Protein AF-A0A2J0LK14-F1 (afdb_monomer)

Radius of gyration: 18.61 Å; Cα contacts (8 Å, |Δi|>4): 423; chains: 1; bounding box: 49×32×55 Å

Mean predicted aligned error: 4.22 Å

Solvent-accessible surface area (backbone atoms only — not comparable to full-atom values): 12218 Å² total; per-residue (Å²): 126,97,82,62,89,60,48,79,21,48,20,68,48,43,36,53,51,48,21,67,75,70,72,43,62,61,91,39,42,47,70,54,59,73,54,40,67,68,68,41,56,66,68,50,67,61,76,74,71,63,100,53,53,29,36,32,33,67,50,68,30,43,81,46,38,22,59,62,40,48,49,52,11,48,53,62,42,55,77,77,44,82,50,42,34,39,40,36,32,51,45,92,38,43,68,59,48,53,49,50,36,51,77,65,70,30,68,92,32,49,46,74,72,34,76,69,59,78,92,51,47,59,75,55,53,37,67,30,67,31,37,50,46,48,28,66,52,41,49,59,59,62,61,58,52,52,37,22,28,41,38,34,27,38,38,31,22,76,26,64,17,38,58,81,77,38,47,66,83,46,33,19,42,61,35,69,63,88,34,29,66,56,47,30,50,54,50,49,53,43,71,72,33,61,69,59,34,51,50,19,7,52,44,20,20,48,52,30,68,77,56,26,24,43,73,52,33,50,49,57,53,49,56,50,54,54,54,63,75,77,106

Nearest PDB structures (foldseek):
  7qsg-assembly2_B  TM=9.303E-01  e=1.775E-17  Mycolicibacterium hassiacum
  3c4q-assembly1_A  TM=9.032E-01  e=3.453E-17  Corynebacterium glutamicum
  5d00-assembly1_A  TM=8.928E-01  e=3.669E-17  Bacillus subtilis subsp. subtilis str. 168
  3c48-assembly1_A  TM=7.539E-01  e=4.964E-17  Corynebacterium glutamicum
  3c48-assembly1_B  TM=7.647E-01  e=9.091E-17  Corynebacterium glutamicum

Secondary structure (DSSP, 8-state):
-TT-S-EEESSHHHHHHHHHHHT--GGGEEE----B-THHHHS----S--SSEEEEEES--SGGGTHHHHHHHHHHHHTTS-EEEEEE---TTHHHHHHHHHHTT-TTTEEEEE---GGGHHHHHTT-SEEEE--S--SS-HHHHHHHHHT--EEE---TTHHHH--BTTTBEE--TT-HHHHHHHHHHHHH-HHHHHHHHHHHHHHHHHH-BHHHHHHHHHHHHHHHH--

Sequence (231 aa):
MRFSKYAIAVSDFSKNNVAHRLGISPDKIKVILNGVGVELLECGYDRRRHTQDTVIYFGRLDDQKGVDTLIEAVALIAKKRPVKTIIVGTGWKERELKSLAGSLGLQDSIDFTGMVSHDKISEYIIKADLCVFPSRSDNCPLTILEAMAIGIPVISTPVGGIPELIRNGYSGVLVKQEDPQKLSEAMIDLLDHAQNRELLSNNAKKYVSDNLTWDKVALKYSEFYESLLRS

Foldseek 3Di:
DVPDQAEEAQFPLRLVVCCVPVVNPSVRYHYFHAFDALVLLVLAQPPPDDPAAEEEEEDEQDPQFQVLLVLLLVLVVVVPGQYAYEYEEYYPCPVVSVVSNVVSVNPVRYHDPYHDDPVCVSVVLSNHQEYETLGNADAHDVRLLSSLQNLHAYEYAPHHRVCVLDDDQQQHHHDHHPCSPRSNVRSVVSVVDVVSRNRNSVRSNVCNVVAHHPVNSVVVVVVVVVVVVVD

Structure (mmCIF, N/CA/C/O backbone):
data_AF-A0A2J0LK14-F1
#
_entry.id   AF-A0A2J0LK14-F1
#
loop_
_atom_site.group_PDB
_atom_site.id
_atom_site.type_symbol
_atom_site.label_atom_id
_atom_site.label_alt_id
_atom_site.label_comp_id
_atom_site.label_asym_id
_atom_site.label_entity_id
_atom_site.label_seq_id
_atom_site.pdbx_PDB_ins_code
_atom_site.Cartn_x
_atom_site.Cartn_y
_atom_site.Cartn_z
_atom_site.occupancy
_atom_site.B_iso_or_equiv
_atom_site.auth_seq_id
_atom_site.auth_comp_id
_atom_site.auth_asym_id
_atom_site.auth_atom_id
_atom_site.pdbx_PDB_model_num
ATOM 1 N N . MET A 1 1 ? 7.983 9.766 -28.047 1.00 51.22 1 MET A N 1
ATOM 2 C CA . MET A 1 1 ? 8.746 8.503 -27.885 1.00 51.22 1 MET A CA 1
ATOM 3 C C . MET A 1 1 ? 9.202 7.867 -29.211 1.00 51.22 1 MET A C 1
ATOM 5 O O . MET A 1 1 ? 9.553 6.699 -29.224 1.00 51.22 1 MET A O 1
ATOM 9 N N . ARG A 1 2 ? 9.297 8.607 -30.330 1.00 50.72 2 ARG A N 1
ATOM 10 C CA . ARG A 1 2 ? 9.746 8.052 -31.628 1.00 50.72 2 ARG A CA 1
ATOM 11 C C . ARG A 1 2 ? 11.280 7.925 -31.771 1.00 50.72 2 ARG A C 1
ATOM 13 O O . ARG A 1 2 ? 11.753 7.637 -32.861 1.00 50.72 2 ARG A O 1
ATOM 20 N N . PHE A 1 3 ? 12.035 8.143 -30.688 1.00 60.00 3 PHE A N 1
ATOM 21 C CA . PHE A 1 3 ? 13.503 8.267 -30.699 1.00 60.00 3 PHE A CA 1
ATOM 22 C C . PHE A 1 3 ? 14.247 7.280 -29.779 1.00 60.00 3 PHE A C 1
ATOM 24 O O . PHE A 1 3 ? 15.471 7.233 -29.818 1.00 60.00 3 PHE A O 1
ATOM 31 N N . SER A 1 4 ? 13.558 6.483 -28.955 1.00 65.56 4 SER A N 1
ATOM 32 C CA . SER A 1 4 ? 14.209 5.519 -28.054 1.00 65.56 4 SER A CA 1
ATOM 33 C C . SER A 1 4 ? 14.305 4.133 -28.702 1.00 65.56 4 SER A C 1
ATOM 35 O O . SER A 1 4 ? 13.287 3.582 -29.120 1.00 65.56 4 SER A O 1
ATOM 37 N N . LYS A 1 5 ? 15.513 3.548 -28.767 1.00 76.50 5 LYS A N 1
ATOM 38 C CA . LYS A 1 5 ? 15.720 2.169 -29.265 1.00 76.50 5 LYS A CA 1
ATOM 39 C C . LYS A 1 5 ? 15.107 1.105 -28.340 1.00 76.50 5 LYS A C 1
ATOM 41 O O . LYS A 1 5 ? 14.632 0.088 -28.838 1.00 76.50 5 LYS A O 1
ATOM 46 N N . TYR A 1 6 ? 15.082 1.378 -27.035 1.00 86.62 6 TYR A N 1
ATOM 47 C CA . TYR A 1 6 ? 14.543 0.519 -25.979 1.00 86.62 6 TYR A CA 1
ATOM 48 C C . TYR A 1 6 ? 13.774 1.357 -24.950 1.00 86.62 6 TYR A C 1
ATOM 50 O O . TYR A 1 6 ? 14.021 2.557 -24.823 1.00 86.62 6 TYR A O 1
ATOM 58 N N . ALA A 1 7 ? 12.858 0.728 -24.217 1.00 90.75 7 ALA A N 1
ATOM 59 C CA . ALA A 1 7 ? 12.134 1.316 -23.093 1.00 90.75 7 ALA A CA 1
ATOM 60 C C . ALA A 1 7 ? 12.247 0.418 -21.852 1.00 90.75 7 ALA A C 1
ATOM 62 O O . ALA A 1 7 ? 12.443 -0.793 -21.969 1.00 90.75 7 ALA A O 1
ATOM 63 N N . ILE A 1 8 ? 12.101 1.013 -20.669 1.00 93.44 8 ILE A N 1
ATOM 64 C CA . ILE A 1 8 ? 12.048 0.289 -19.396 1.00 93.44 8 ILE A CA 1
ATOM 65 C C . ILE A 1 8 ? 10.667 0.504 -18.784 1.00 93.44 8 ILE A C 1
ATOM 67 O O . ILE A 1 8 ? 10.157 1.624 -18.768 1.00 93.44 8 ILE A O 1
ATOM 71 N N . ALA A 1 9 ? 10.055 -0.580 -18.323 1.00 94.44 9 ALA A N 1
ATOM 72 C CA . ALA A 1 9 ? 8.774 -0.577 -17.633 1.00 94.44 9 ALA A CA 1
ATOM 73 C C . ALA A 1 9 ? 8.945 -1.117 -16.210 1.00 94.44 9 ALA A C 1
ATOM 75 O O . ALA A 1 9 ? 9.757 -2.008 -15.972 1.00 94.44 9 ALA A O 1
ATOM 76 N N . VAL A 1 10 ? 8.147 -0.597 -15.278 1.00 95.00 10 VAL A N 1
ATOM 77 C CA . VAL A 1 10 ? 8.218 -0.952 -13.848 1.00 95.00 10 VAL A CA 1
ATOM 78 C C . VAL A 1 10 ? 7.352 -2.153 -13.467 1.00 95.00 10 VAL A C 1
ATOM 80 O O . VAL A 1 10 ? 7.255 -2.478 -12.293 1.00 95.00 10 VAL A O 1
ATOM 83 N N . SER A 1 11 ? 6.699 -2.778 -14.446 1.00 95.25 11 SER A N 1
ATOM 84 C CA . SER A 1 11 ? 5.905 -4.002 -14.311 1.00 95.25 11 SER A CA 1
ATOM 85 C C . SER A 1 11 ? 5.594 -4.583 -15.692 1.00 95.25 11 SER A C 1
ATOM 87 O O . SER A 1 11 ? 5.604 -3.848 -16.692 1.00 95.25 11 SER A O 1
ATOM 89 N N . ASP A 1 12 ? 5.294 -5.877 -15.762 1.00 94.50 12 ASP A N 1
ATOM 90 C CA . ASP A 1 12 ? 4.788 -6.530 -16.972 1.00 94.50 12 ASP A CA 1
ATOM 91 C C . ASP A 1 12 ? 3.452 -5.915 -17.407 1.00 94.50 12 ASP A C 1
ATOM 93 O O . ASP A 1 12 ? 3.238 -5.670 -18.599 1.00 94.50 12 ASP A O 1
ATOM 97 N N . PHE A 1 13 ? 2.587 -5.539 -16.459 1.00 93.81 13 PHE A N 1
ATOM 98 C CA . PHE A 1 13 ? 1.381 -4.764 -16.761 1.00 93.81 13 PHE A CA 1
ATOM 99 C C . PHE A 1 13 ? 1.695 -3.457 -17.509 1.00 93.81 13 PHE A C 1
ATOM 101 O O . PHE A 1 13 ? 1.099 -3.159 -18.551 1.00 93.81 13 PHE A O 1
ATOM 108 N N . SER A 1 14 ? 2.667 -2.681 -17.018 1.00 92.88 14 SER A N 1
ATOM 109 C CA . SER A 1 14 ? 3.084 -1.430 -17.666 1.00 92.88 14 SER A CA 1
ATOM 110 C C . SER A 1 14 ? 3.701 -1.683 -19.039 1.00 92.88 14 SER A C 1
ATOM 112 O O . SER A 1 14 ? 3.398 -0.958 -19.988 1.00 92.88 14 SER A O 1
ATOM 114 N N . LYS A 1 15 ? 4.528 -2.729 -19.168 1.00 94.00 15 LYS A N 1
ATOM 115 C CA . LYS A 1 15 ? 5.116 -3.150 -20.445 1.00 94.00 15 LYS A CA 1
ATOM 116 C C . LYS A 1 15 ? 4.036 -3.438 -21.480 1.00 94.00 15 LYS A C 1
ATOM 118 O O . LYS A 1 15 ? 4.099 -2.893 -22.581 1.00 94.00 15 LYS A O 1
ATOM 123 N N . ASN A 1 16 ? 3.033 -4.232 -21.119 1.00 92.75 16 ASN A N 1
ATOM 124 C CA . ASN A 1 16 ? 1.945 -4.604 -22.020 1.00 92.75 16 ASN A CA 1
ATOM 125 C C . ASN A 1 16 ? 1.116 -3.382 -22.441 1.00 92.75 16 ASN A C 1
ATOM 127 O O . ASN A 1 16 ? 0.822 -3.210 -23.625 1.00 92.75 16 ASN A O 1
ATOM 131 N N . ASN A 1 17 ? 0.820 -2.475 -21.505 1.00 90.81 17 ASN A N 1
ATOM 132 C CA . ASN A 1 17 ? 0.116 -1.228 -21.810 1.00 90.81 17 ASN A CA 1
ATOM 133 C C . ASN A 1 17 ? 0.902 -0.316 -22.758 1.00 90.81 17 ASN A C 1
ATOM 135 O O . ASN A 1 17 ? 0.325 0.237 -23.694 1.00 90.81 17 ASN A O 1
ATOM 139 N N . VAL A 1 18 ? 2.206 -0.148 -22.529 1.00 89.00 18 VAL A N 1
ATOM 140 C CA . VAL A 1 18 ? 3.075 0.674 -23.382 1.00 89.00 18 VAL A CA 1
ATOM 141 C C . VAL A 1 18 ? 3.217 0.053 -24.769 1.00 89.00 18 VAL A C 1
ATOM 143 O O . VAL A 1 18 ? 3.059 0.765 -25.761 1.00 89.00 18 VAL A O 1
ATOM 146 N N . ALA A 1 19 ? 3.455 -1.260 -24.848 1.00 90.94 19 ALA A N 1
ATOM 147 C CA . ALA A 1 19 ? 3.554 -1.983 -26.113 1.00 90.94 19 ALA A CA 1
ATOM 148 C C . ALA A 1 19 ? 2.289 -1.793 -26.958 1.00 90.94 19 ALA A C 1
ATOM 150 O O . ALA A 1 19 ? 2.367 -1.369 -28.111 1.00 90.94 19 ALA A O 1
ATOM 151 N N . HIS A 1 20 ? 1.120 -2.015 -26.350 1.00 89.88 20 HIS A N 1
ATOM 152 C CA . HIS A 1 20 ? -0.167 -1.893 -27.023 1.00 89.88 20 HIS A CA 1
ATOM 153 C C . HIS A 1 20 ? -0.489 -0.446 -27.426 1.00 89.88 20 HIS A C 1
ATOM 155 O O . HIS A 1 20 ? -0.859 -0.186 -28.568 1.00 89.88 20 HIS A O 1
ATOM 161 N N . ARG A 1 21 ? -0.350 0.523 -26.510 1.00 88.56 21 ARG A N 1
ATOM 162 C CA . ARG A 1 21 ? -0.771 1.917 -26.758 1.00 88.56 21 ARG A CA 1
ATOM 163 C C . ARG A 1 21 ? 0.169 2.684 -27.681 1.00 88.56 21 ARG A C 1
ATOM 165 O O . ARG A 1 21 ? -0.287 3.583 -28.380 1.00 88.56 21 ARG A O 1
ATOM 172 N N . LEU A 1 22 ? 1.467 2.381 -27.650 1.00 86.56 22 LEU A N 1
ATOM 173 C CA . LEU A 1 22 ? 2.478 3.113 -28.420 1.00 86.56 22 LEU A CA 1
ATOM 174 C C . LEU A 1 22 ? 3.001 2.335 -29.634 1.00 86.56 22 LEU A C 1
ATOM 176 O O . LEU A 1 22 ? 3.836 2.866 -30.366 1.00 86.56 22 LEU A O 1
ATOM 180 N N . GLY A 1 23 ? 2.537 1.099 -29.852 1.00 86.75 23 GLY A N 1
ATOM 181 C CA . GLY A 1 23 ? 2.984 0.251 -30.960 1.00 86.75 23 GLY A CA 1
ATOM 182 C C . GLY A 1 23 ? 4.463 -0.136 -30.869 1.00 86.75 23 GLY A C 1
ATOM 183 O O . GLY A 1 23 ? 5.126 -0.312 -31.891 1.00 86.75 23 GLY A O 1
ATOM 184 N N . ILE A 1 24 ? 5.009 -0.217 -29.653 1.00 86.81 24 ILE A N 1
ATOM 185 C CA . ILE A 1 24 ? 6.397 -0.625 -29.411 1.00 86.81 24 ILE A CA 1
ATOM 186 C C . ILE A 1 24 ? 6.421 -2.148 -29.263 1.00 86.81 24 ILE A C 1
ATOM 188 O O . ILE A 1 24 ? 5.650 -2.702 -28.486 1.00 86.81 24 ILE A O 1
ATOM 192 N N . SER A 1 25 ? 7.319 -2.831 -29.981 1.00 90.06 25 SER A N 1
ATOM 193 C CA . SER A 1 25 ? 7.499 -4.281 -29.809 1.00 90.06 25 SER A CA 1
ATOM 194 C C . SER A 1 25 ? 7.823 -4.618 -28.340 1.00 90.06 25 SER A C 1
ATOM 196 O O . SER A 1 25 ? 8.738 -3.996 -27.788 1.00 90.06 25 SER A O 1
ATOM 198 N N . PRO A 1 26 ? 7.144 -5.602 -27.714 1.00 89.50 26 PRO A N 1
ATOM 199 C CA . PRO A 1 26 ? 7.434 -6.037 -26.346 1.00 89.50 26 PRO A CA 1
ATOM 200 C C . PRO A 1 26 ? 8.901 -6.415 -26.102 1.00 89.50 26 PRO A C 1
ATOM 202 O O . PRO A 1 26 ? 9.398 -6.213 -24.995 1.00 89.50 26 PRO A O 1
ATOM 205 N N . ASP A 1 27 ? 9.617 -6.898 -27.120 1.00 90.38 27 ASP A N 1
ATOM 206 C CA . ASP A 1 27 ? 11.039 -7.267 -27.017 1.00 90.38 27 ASP A CA 1
ATOM 207 C C . ASP A 1 27 ? 11.956 -6.052 -26.828 1.00 90.38 27 ASP A C 1
ATOM 209 O O . ASP A 1 27 ? 13.077 -6.167 -26.339 1.00 90.38 27 ASP A O 1
ATOM 213 N N . LYS A 1 28 ? 11.468 -4.856 -27.177 1.00 90.75 28 LYS A N 1
ATOM 214 C CA . LYS A 1 28 ? 12.163 -3.584 -26.945 1.00 90.75 28 LYS A CA 1
ATOM 215 C C . LYS A 1 28 ? 11.842 -2.976 -25.581 1.00 90.75 28 LYS A C 1
ATOM 217 O O . LYS A 1 28 ? 12.304 -1.872 -25.293 1.00 90.75 28 LYS A O 1
ATOM 222 N N . ILE A 1 29 ? 11.051 -3.662 -24.755 1.00 94.12 29 ILE A N 1
ATOM 223 C CA . ILE A 1 29 ? 10.658 -3.201 -23.425 1.00 94.12 29 ILE A CA 1
ATOM 224 C C . ILE A 1 29 ? 11.199 -4.172 -22.375 1.00 94.12 29 ILE A C 1
ATOM 226 O O . ILE A 1 29 ? 10.719 -5.304 -22.230 1.00 94.12 29 ILE A O 1
ATOM 230 N N . LYS A 1 30 ? 12.194 -3.712 -21.615 1.00 95.50 30 LYS A N 1
ATOM 231 C CA . LYS A 1 30 ? 12.736 -4.436 -20.463 1.00 95.50 30 LYS A CA 1
ATOM 232 C C . LYS A 1 30 ? 11.902 -4.108 -19.227 1.00 95.50 30 LYS A C 1
ATOM 234 O O . LYS A 1 30 ? 11.640 -2.940 -18.955 1.00 95.50 30 LYS A O 1
ATOM 239 N N . VAL A 1 31 ? 11.502 -5.126 -18.468 1.00 95.88 31 VAL A N 1
ATOM 240 C CA . VAL A 1 31 ? 10.874 -4.914 -17.158 1.00 95.88 31 VAL A CA 1
ATOM 241 C C . VAL A 1 31 ? 11.951 -4.885 -16.087 1.00 95.88 31 VAL A C 1
ATOM 243 O O . VAL A 1 31 ? 12.749 -5.819 -15.980 1.00 95.88 31 VAL A O 1
ATOM 246 N N . ILE A 1 32 ? 11.975 -3.802 -15.316 1.00 95.62 32 ILE A N 1
ATOM 247 C CA . ILE A 1 32 ? 12.775 -3.662 -14.102 1.00 95.62 32 ILE A CA 1
ATOM 248 C C . ILE A 1 32 ? 11.861 -3.025 -13.056 1.00 95.62 32 ILE A C 1
ATOM 250 O O . ILE A 1 32 ? 11.502 -1.856 -13.180 1.00 95.62 32 ILE A O 1
ATOM 254 N N . LEU A 1 33 ? 11.457 -3.817 -12.060 1.00 94.69 33 LEU A N 1
ATOM 255 C CA . LEU A 1 33 ? 10.606 -3.363 -10.957 1.00 94.69 33 LEU A CA 1
ATOM 256 C C . LEU A 1 33 ? 11.271 -2.219 -10.175 1.00 94.69 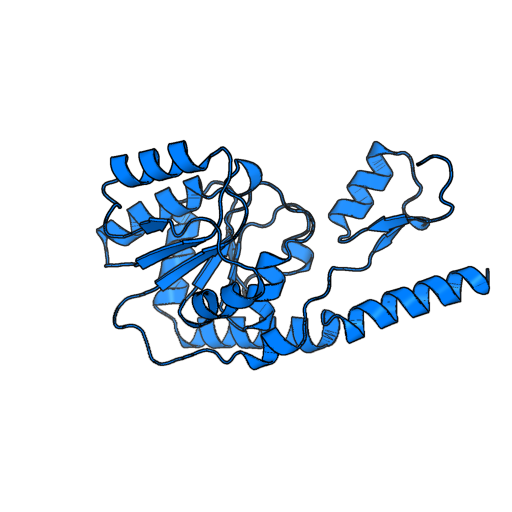33 LEU A C 1
ATOM 258 O O . LEU A 1 33 ? 12.498 -2.080 -10.171 1.00 94.69 33 LEU A O 1
ATOM 262 N N . ASN A 1 34 ? 10.450 -1.425 -9.488 1.00 95.44 34 ASN A N 1
ATOM 263 C CA . ASN A 1 34 ? 10.939 -0.377 -8.596 1.00 95.44 34 ASN A CA 1
ATOM 264 C C . ASN A 1 34 ? 11.739 -0.955 -7.417 1.00 95.44 34 ASN A C 1
ATOM 266 O O . ASN A 1 34 ? 11.484 -2.074 -6.967 1.00 95.44 34 ASN A O 1
ATOM 270 N N . GLY A 1 35 ? 12.692 -0.161 -6.919 1.00 94.69 35 GLY A N 1
ATOM 271 C CA . GLY A 1 35 ? 13.473 -0.465 -5.725 1.00 94.69 35 GLY A CA 1
ATOM 272 C C . GLY A 1 35 ? 13.066 0.378 -4.518 1.00 94.69 35 GLY A C 1
ATOM 273 O O . GLY A 1 35 ? 12.437 1.426 -4.666 1.00 94.69 35 GLY A O 1
ATOM 274 N N . VAL A 1 36 ? 13.456 -0.077 -3.329 1.00 95.31 36 VAL A N 1
ATOM 275 C CA . VAL A 1 36 ? 13.329 0.659 -2.061 1.00 95.31 36 VAL A CA 1
ATOM 276 C C . VAL A 1 36 ? 14.672 0.782 -1.343 1.00 95.31 36 VAL A C 1
ATOM 278 O O . VAL A 1 36 ? 15.602 0.010 -1.595 1.00 95.31 36 VAL A O 1
ATOM 281 N N . GLY A 1 37 ? 14.774 1.774 -0.458 1.00 93.94 37 GLY A N 1
ATOM 282 C CA . GLY A 1 37 ? 15.943 1.984 0.393 1.00 93.94 37 GLY A CA 1
ATOM 283 C C . GLY A 1 37 ? 16.134 0.860 1.413 1.00 93.94 37 GLY A C 1
ATOM 284 O O . GLY A 1 37 ? 15.166 0.269 1.900 1.00 93.94 37 GLY A O 1
ATOM 285 N N . VAL A 1 38 ? 17.392 0.542 1.721 1.00 91.94 38 VAL A N 1
ATOM 286 C CA . VAL A 1 38 ? 17.757 -0.511 2.686 1.00 91.94 38 VAL A CA 1
ATOM 287 C C . VAL A 1 38 ? 17.421 -0.113 4.123 1.00 91.94 38 VAL A C 1
ATOM 289 O O . VAL A 1 38 ? 17.107 -0.976 4.934 1.00 91.94 38 VAL A O 1
ATOM 292 N N . GLU A 1 39 ? 17.374 1.186 4.409 1.00 91.69 39 GLU A N 1
ATOM 293 C CA . GLU A 1 39 ? 16.990 1.765 5.694 1.00 91.69 39 GLU A CA 1
ATOM 294 C C . GLU A 1 39 ? 15.587 1.325 6.146 1.00 91.69 39 GLU A C 1
ATOM 296 O O . GLU A 1 39 ? 15.339 1.135 7.337 1.00 91.69 39 GLU A O 1
ATOM 301 N N . LEU A 1 40 ? 14.675 1.057 5.203 1.00 92.06 40 LEU A N 1
ATOM 302 C CA . LEU A 1 40 ? 13.335 0.548 5.507 1.00 92.06 40 LEU A CA 1
ATOM 303 C C . LEU A 1 40 ? 13.357 -0.883 6.051 1.00 92.06 40 LEU A C 1
ATOM 305 O O . LEU A 1 40 ? 12.488 -1.259 6.838 1.00 92.06 40 LEU A O 1
ATOM 309 N N . LEU A 1 41 ? 14.363 -1.681 5.682 1.00 90.50 41 LEU A N 1
ATOM 310 C CA . LEU A 1 41 ? 14.549 -3.026 6.229 1.00 90.50 41 LEU A CA 1
ATOM 311 C C . LEU A 1 41 ? 14.995 -2.972 7.700 1.00 90.50 41 LEU A C 1
ATOM 313 O O . LEU A 1 41 ? 14.763 -3.931 8.443 1.00 90.50 41 LEU A O 1
ATOM 317 N N . GLU A 1 42 ? 15.585 -1.858 8.131 1.00 88.25 42 GLU A N 1
ATOM 318 C CA . GLU A 1 42 ? 16.156 -1.666 9.466 1.00 88.25 42 GLU A CA 1
ATOM 319 C C . GLU A 1 42 ? 15.183 -1.021 10.458 1.00 88.25 42 GLU A C 1
ATOM 321 O O . GLU A 1 42 ? 15.391 -1.153 11.661 1.00 88.25 42 GLU A O 1
ATOM 326 N N . CYS A 1 43 ? 14.093 -0.391 9.988 1.00 81.44 43 CYS A N 1
ATOM 327 C CA . CYS A 1 43 ? 13.161 0.370 10.835 1.00 81.44 43 CYS A CA 1
ATOM 328 C C . CYS A 1 43 ? 12.590 -0.412 12.030 1.00 81.44 43 CYS A C 1
ATOM 330 O O . CYS A 1 43 ? 12.181 0.212 13.004 1.00 81.44 43 CYS A O 1
ATOM 332 N N . GLY A 1 44 ? 12.600 -1.750 11.980 1.00 64.62 44 GLY A N 1
ATOM 333 C CA . GLY A 1 44 ? 12.125 -2.620 13.052 1.00 64.62 44 GLY A CA 1
ATOM 334 C C . GLY A 1 44 ? 10.611 -2.509 13.256 1.0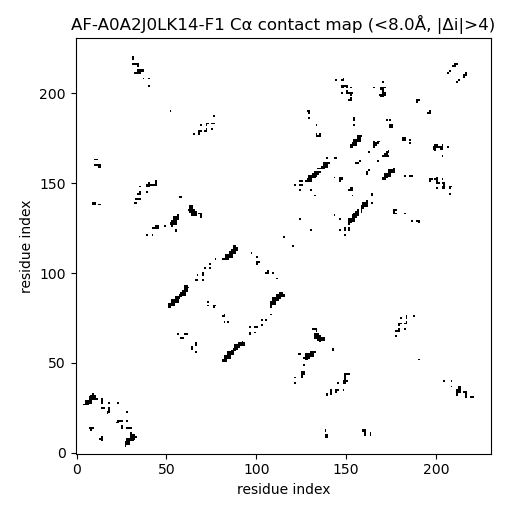0 64.62 44 GLY A C 1
ATOM 335 O O . GLY A 1 44 ? 10.046 -1.431 13.389 1.00 64.62 44 GLY A O 1
ATOM 336 N N . TYR A 1 45 ? 9.911 -3.637 13.294 1.00 64.56 45 TYR A N 1
ATOM 337 C CA . TYR A 1 45 ? 8.503 -3.614 13.681 1.00 64.56 45 TYR A CA 1
ATOM 338 C C . TYR A 1 45 ? 8.413 -3.437 15.205 1.00 64.56 45 TYR A C 1
ATOM 340 O O . TYR A 1 45 ? 8.867 -4.323 15.939 1.00 64.56 45 TYR A O 1
ATOM 348 N N . ASP A 1 46 ? 7.852 -2.321 15.695 1.00 63.06 46 ASP A N 1
ATOM 349 C CA . ASP A 1 46 ? 7.569 -2.169 17.128 1.00 63.06 46 ASP A CA 1
ATOM 350 C C . ASP A 1 46 ? 6.373 -3.059 17.486 1.00 63.06 46 ASP A C 1
ATOM 352 O O . ASP A 1 46 ? 5.211 -2.670 17.439 1.00 63.06 46 ASP A O 1
ATOM 356 N N . ARG A 1 47 ? 6.682 -4.311 17.834 1.00 56.03 47 ARG A N 1
ATOM 357 C CA . ARG A 1 47 ? 5.713 -5.346 18.224 1.00 56.03 47 ARG A CA 1
ATOM 358 C C . ARG A 1 47 ? 5.022 -5.072 19.553 1.00 56.03 47 ARG A C 1
ATOM 360 O O . ARG A 1 47 ? 4.231 -5.916 19.990 1.00 56.03 47 ARG A O 1
ATOM 367 N N . ARG A 1 48 ? 5.337 -3.976 20.254 1.00 55.50 48 ARG A N 1
ATOM 368 C CA . ARG A 1 48 ? 4.631 -3.615 21.486 1.00 55.50 48 ARG A CA 1
ATOM 369 C C 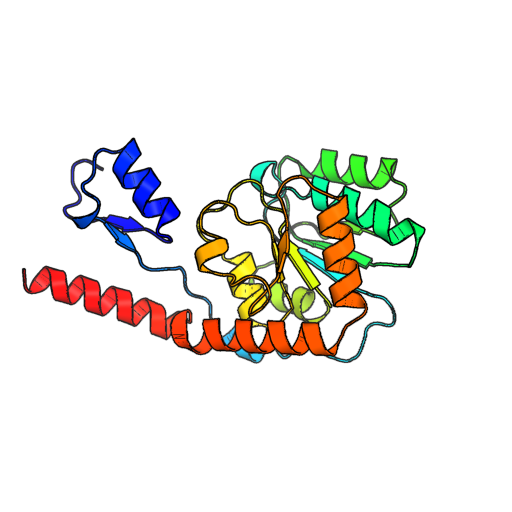. ARG A 1 48 ? 3.214 -3.238 21.096 1.00 55.50 48 ARG A C 1
ATOM 371 O O . ARG A 1 48 ? 2.940 -2.085 20.789 1.00 55.50 48 ARG A O 1
ATOM 378 N N . ARG A 1 49 ? 2.355 -4.265 21.078 1.00 53.28 49 ARG A N 1
ATOM 379 C CA . ARG A 1 49 ? 0.936 -4.204 20.744 1.00 53.28 49 ARG A CA 1
ATOM 380 C C . ARG A 1 49 ? 0.381 -2.893 21.259 1.00 53.28 49 ARG A C 1
ATOM 382 O O . ARG A 1 49 ? 0.320 -2.675 22.473 1.00 53.28 49 ARG A O 1
ATOM 389 N N . HIS A 1 50 ? -0.019 -2.041 20.328 1.00 59.72 50 HIS A N 1
ATOM 390 C CA . HIS A 1 50 ? -0.941 -0.988 20.673 1.00 59.72 50 HIS A CA 1
ATOM 391 C C . HIS A 1 50 ? -2.137 -1.655 21.354 1.00 59.72 50 HIS A C 1
ATOM 393 O O . HIS A 1 50 ? -2.541 -2.768 21.012 1.00 59.72 50 HIS A O 1
ATOM 399 N N . THR A 1 51 ? -2.682 -1.005 22.374 1.00 69.06 51 THR A N 1
ATOM 400 C CA . THR A 1 51 ? -3.856 -1.503 23.103 1.00 69.06 51 THR A CA 1
ATOM 401 C C . THR A 1 51 ? -5.093 -1.642 22.203 1.00 69.06 51 THR A C 1
ATOM 403 O O . THR A 1 51 ? -6.107 -2.177 22.641 1.00 69.06 51 THR A O 1
ATOM 406 N N . GLN A 1 52 ? -5.002 -1.173 20.955 1.00 84.44 52 GLN A N 1
ATOM 407 C CA . GLN A 1 52 ? -6.032 -1.146 19.933 1.00 84.44 52 GLN A CA 1
ATOM 408 C C . GLN A 1 52 ? -5.426 -1.504 18.568 1.00 84.44 52 GLN A C 1
ATOM 410 O O . GLN A 1 52 ? -4.332 -1.036 18.242 1.00 84.44 52 GLN A O 1
A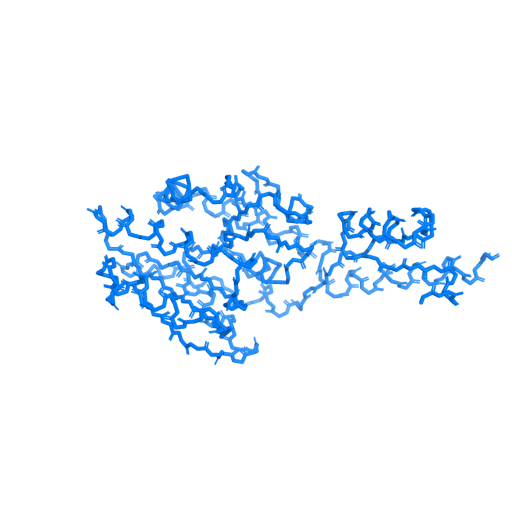TOM 415 N N . ASP A 1 53 ? -6.163 -2.274 17.763 1.00 92.12 53 ASP A N 1
ATOM 416 C CA . ASP A 1 53 ? -5.758 -2.605 16.396 1.00 92.12 53 ASP A CA 1
ATOM 417 C C . ASP A 1 53 ? -5.593 -1.341 15.558 1.00 92.12 53 ASP A C 1
ATOM 419 O O . ASP A 1 53 ? -6.488 -0.487 15.521 1.00 92.12 53 ASP A O 1
ATOM 423 N N . THR A 1 54 ? -4.463 -1.240 14.866 1.00 95.06 54 THR A N 1
ATOM 424 C CA . THR A 1 54 ? -4.116 -0.076 14.055 1.00 95.06 54 THR A CA 1
ATOM 425 C C . THR A 1 54 ? -3.923 -0.469 12.594 1.00 95.06 54 THR A C 1
ATOM 427 O O . THR A 1 54 ? -3.083 -1.293 12.248 1.00 95.06 54 THR A O 1
ATOM 430 N N . VAL A 1 55 ? -4.686 0.157 11.708 1.00 97.38 55 VAL A N 1
ATOM 431 C CA . VAL A 1 55 ? -4.592 0.010 10.255 1.00 97.38 55 VAL A CA 1
ATOM 432 C C . VAL A 1 55 ? -4.018 1.295 9.678 1.00 97.38 55 VAL A C 1
ATOM 434 O O . VAL A 1 55 ? -4.385 2.385 10.113 1.00 97.38 55 VAL A O 1
ATOM 437 N N . ILE A 1 56 ? -3.147 1.191 8.678 1.00 98.12 56 ILE A N 1
ATOM 438 C CA . ILE A 1 56 ? -2.637 2.356 7.958 1.00 98.12 56 ILE A CA 1
ATOM 439 C C . ILE A 1 56 ? -2.871 2.243 6.453 1.00 98.12 56 ILE A C 1
ATOM 441 O O . ILE A 1 56 ? -2.626 1.208 5.830 1.00 98.12 56 ILE A O 1
ATOM 445 N N . TYR A 1 57 ? -3.307 3.353 5.869 1.00 98.69 57 TYR A N 1
ATOM 446 C CA . TYR A 1 57 ? -3.174 3.646 4.450 1.00 98.69 57 TYR A CA 1
ATOM 447 C C . TYR A 1 57 ? -2.223 4.826 4.297 1.00 98.69 57 TYR A C 1
ATOM 449 O O . TYR A 1 57 ? -2.302 5.799 5.050 1.00 98.69 57 TYR A O 1
ATOM 457 N N . PHE A 1 58 ? -1.368 4.778 3.281 1.00 98.19 58 PHE A N 1
ATOM 458 C CA . PHE A 1 58 ? -0.592 5.939 2.881 1.00 98.19 58 PHE A CA 1
ATOM 459 C C . PHE A 1 58 ? -0.465 6.036 1.365 1.00 98.19 58 PHE A C 1
ATOM 461 O O . PHE A 1 58 ? -0.295 5.035 0.669 1.00 98.19 58 PHE A O 1
ATOM 468 N N . GLY A 1 59 ? -0.573 7.256 0.850 1.00 97.00 59 GLY A N 1
ATOM 469 C CA . GLY A 1 59 ? -0.540 7.533 -0.580 1.00 97.00 59 GLY A CA 1
ATOM 470 C C . GLY A 1 59 ? -1.462 8.683 -0.965 1.00 97.00 59 GLY A C 1
ATOM 471 O O . GLY A 1 59 ? -2.049 9.359 -0.124 1.00 97.00 59 GLY A O 1
ATOM 472 N N . ARG A 1 60 ? -1.601 8.919 -2.269 1.00 97.19 60 ARG A N 1
ATOM 473 C CA . ARG A 1 60 ? -2.487 9.975 -2.780 1.00 97.19 60 ARG A CA 1
ATOM 474 C C . ARG A 1 60 ? -3.947 9.697 -2.422 1.00 97.19 60 ARG A C 1
ATOM 476 O O . ARG A 1 60 ? -4.369 8.546 -2.395 1.00 97.19 60 ARG A O 1
ATOM 483 N N . LEU A 1 61 ? -4.728 10.748 -2.209 1.00 98.38 61 LEU A N 1
ATOM 484 C CA . LEU A 1 61 ? -6.173 10.643 -2.002 1.00 98.38 61 LEU A CA 1
ATOM 485 C C . LEU A 1 61 ? -6.906 10.992 -3.302 1.00 98.38 61 LEU A C 1
ATOM 487 O O . LEU A 1 61 ? -7.283 12.141 -3.542 1.00 98.38 61 LEU A O 1
ATOM 491 N N . ASP A 1 62 ? -7.064 9.989 -4.162 1.00 97.94 62 ASP A N 1
ATOM 492 C CA . ASP A 1 62 ? -7.765 10.072 -5.445 1.00 97.94 62 ASP A CA 1
ATOM 493 C C . ASP A 1 62 ? -8.550 8.783 -5.737 1.00 97.94 62 ASP A C 1
ATOM 495 O O . ASP A 1 62 ? -8.386 7.775 -5.048 1.00 97.94 62 ASP A O 1
ATOM 499 N N . ASP A 1 63 ? -9.381 8.809 -6.783 1.00 97.56 63 ASP A N 1
ATOM 500 C CA . ASP A 1 63 ? -10.240 7.678 -7.158 1.00 97.56 63 ASP A CA 1
ATOM 501 C C . ASP A 1 63 ? -9.476 6.376 -7.401 1.00 97.56 63 ASP A C 1
ATOM 503 O O . ASP A 1 63 ? -9.966 5.300 -7.057 1.00 97.56 63 ASP A O 1
ATOM 507 N N . GLN A 1 64 ? -8.266 6.442 -7.965 1.00 97.56 64 GLN A N 1
ATOM 508 C CA . GLN A 1 64 ? -7.507 5.243 -8.324 1.00 97.56 64 GLN A CA 1
ATOM 509 C C . GLN A 1 64 ? -7.035 4.473 -7.092 1.00 97.56 64 GLN A C 1
ATOM 511 O O . GLN A 1 64 ? -6.671 3.304 -7.216 1.00 97.56 64 GLN A O 1
ATOM 516 N N . LYS A 1 65 ? -7.038 5.098 -5.912 1.00 97.81 65 LYS A N 1
ATOM 517 C CA . LYS A 1 65 ? -6.524 4.505 -4.676 1.00 97.81 65 LYS A CA 1
ATOM 518 C C . LYS A 1 65 ? -7.572 3.808 -3.820 1.00 97.81 65 LYS A C 1
ATOM 520 O O . LYS A 1 65 ? -7.189 3.072 -2.917 1.00 97.81 65 LYS A O 1
ATOM 525 N N . GLY A 1 66 ? -8.860 3.983 -4.119 1.00 98.00 66 GLY A N 1
ATOM 526 C CA . GLY A 1 66 ? -9.926 3.204 -3.477 1.00 98.00 66 GLY A CA 1
ATOM 527 C C . GLY A 1 66 ? -10.108 3.454 -1.983 1.00 98.00 66 GLY A C 1
ATOM 528 O O . GLY A 1 66 ? -10.640 2.599 -1.282 1.00 98.00 66 GLY A O 1
ATOM 529 N N . VAL A 1 67 ? -9.638 4.592 -1.461 1.00 98.69 67 VAL A N 1
ATOM 530 C CA . VAL A 1 67 ? -9.658 4.874 -0.013 1.00 98.69 67 VAL A CA 1
ATOM 531 C C . VAL A 1 67 ? -11.086 4.873 0.546 1.00 98.69 67 VAL A C 1
ATOM 533 O O . VAL A 1 67 ? -11.296 4.510 1.697 1.00 98.69 67 VAL A O 1
ATOM 536 N N . ASP A 1 68 ? -12.079 5.194 -0.276 1.00 98.75 68 ASP A N 1
ATOM 537 C CA . ASP A 1 68 ? -13.500 5.052 0.031 1.00 98.75 68 ASP A CA 1
ATOM 538 C C . ASP A 1 68 ? -13.889 3.604 0.381 1.00 98.75 68 ASP A C 1
ATOM 540 O O . ASP A 1 68 ? -14.513 3.381 1.416 1.00 98.75 68 ASP A O 1
ATOM 544 N N . THR A 1 69 ? -13.411 2.608 -0.375 1.00 98.81 69 THR A N 1
ATOM 545 C CA . THR A 1 69 ? -13.613 1.180 -0.059 1.00 98.81 69 THR A CA 1
ATOM 546 C C . THR A 1 69 ? -12.983 0.793 1.285 1.00 98.81 69 THR A C 1
ATOM 548 O O . THR A 1 69 ? -13.554 -0.010 2.024 1.00 98.81 69 THR A O 1
ATOM 551 N N . LEU A 1 70 ? -11.826 1.370 1.645 1.00 98.81 70 LEU A N 1
ATOM 552 C CA . LEU A 1 70 ? -11.233 1.172 2.975 1.00 98.81 70 LEU A CA 1
ATOM 553 C C . LEU A 1 70 ? -12.112 1.781 4.073 1.00 98.81 70 LEU A C 1
ATOM 555 O O . LEU A 1 70 ? -12.350 1.127 5.085 1.00 98.81 70 LEU A O 1
ATOM 559 N N . ILE A 1 71 ? -12.614 3.002 3.884 1.00 98.81 71 ILE A N 1
ATOM 560 C CA . ILE A 1 71 ? -13.486 3.668 4.862 1.00 98.81 71 ILE A CA 1
ATOM 561 C C . ILE A 1 71 ? -14.763 2.844 5.095 1.00 98.81 71 ILE A C 1
ATOM 563 O O . ILE A 1 71 ? -15.157 2.621 6.240 1.00 98.81 71 ILE A O 1
ATOM 567 N N . GLU A 1 72 ? -15.376 2.331 4.030 1.00 98.81 72 GLU A N 1
ATOM 568 C CA . GLU A 1 72 ? -16.546 1.450 4.113 1.00 98.81 72 GLU A CA 1
ATOM 569 C C . GLU A 1 72 ? -16.227 0.130 4.834 1.00 98.81 72 GLU A C 1
ATOM 571 O O . GLU A 1 72 ? -17.008 -0.319 5.676 1.00 98.81 72 GLU A O 1
ATOM 576 N N . ALA A 1 73 ? -15.061 -0.472 4.576 1.00 98.69 73 ALA A N 1
ATOM 577 C CA . ALA A 1 73 ? -14.615 -1.675 5.278 1.00 98.69 73 ALA A CA 1
ATOM 578 C C . ALA A 1 73 ? -14.406 -1.414 6.779 1.00 98.69 73 ALA A C 1
ATOM 580 O O . ALA A 1 73 ? -14.845 -2.205 7.616 1.00 98.69 73 ALA A O 1
ATOM 581 N N . VAL A 1 74 ? -13.805 -0.277 7.139 1.00 98.56 74 VAL A N 1
ATOM 582 C CA . VAL A 1 74 ? -13.635 0.151 8.537 1.00 98.56 74 VAL A CA 1
ATOM 583 C C . VAL A 1 74 ? -14.990 0.333 9.221 1.00 98.56 74 VAL A C 1
ATOM 585 O O . VAL A 1 74 ? -15.147 -0.110 10.357 1.00 98.56 74 VAL A O 1
ATOM 588 N N . ALA A 1 75 ? -16.000 0.874 8.532 1.00 98.56 75 ALA A N 1
ATOM 589 C CA . ALA A 1 75 ? -17.361 0.979 9.067 1.00 98.56 75 ALA A CA 1
ATOM 590 C C . ALA A 1 75 ? -17.970 -0.383 9.438 1.00 98.56 75 ALA A C 1
ATOM 592 O O . ALA A 1 75 ? -18.727 -0.489 10.405 1.00 98.56 75 ALA A O 1
ATOM 593 N N . LEU A 1 76 ? -17.649 -1.441 8.687 1.00 98.44 76 LEU A N 1
ATOM 594 C CA . LEU A 1 76 ? -18.106 -2.802 8.983 1.00 98.44 76 LEU A CA 1
ATOM 595 C C . LEU A 1 76 ? -17.391 -3.389 10.207 1.00 98.44 76 LEU A C 1
ATOM 597 O O . LEU A 1 76 ? -18.028 -4.063 11.020 1.00 98.44 76 LEU A O 1
ATOM 601 N N . ILE A 1 77 ? -16.094 -3.110 10.363 1.00 97.56 77 ILE A N 1
ATOM 602 C CA . ILE A 1 77 ? -15.283 -3.569 11.502 1.00 97.56 77 ILE A CA 1
ATOM 603 C C . ILE A 1 77 ? -15.683 -2.835 12.786 1.00 97.56 77 ILE A C 1
ATOM 605 O O . ILE A 1 77 ? -15.877 -3.479 13.818 1.00 97.56 77 ILE A O 1
ATOM 609 N N . ALA A 1 78 ? -15.881 -1.515 12.710 1.00 96.12 78 ALA A N 1
ATOM 610 C CA . ALA A 1 78 ? -16.213 -0.652 13.845 1.00 96.12 78 ALA A CA 1
ATOM 611 C C . ALA A 1 78 ? -17.521 -1.055 14.552 1.00 96.12 78 ALA A C 1
ATOM 613 O O . ALA A 1 78 ? -17.672 -0.839 15.751 1.00 96.12 78 ALA A O 1
ATOM 614 N N . LYS A 1 79 ? -18.447 -1.721 13.845 1.00 95.12 79 LYS A N 1
ATOM 615 C CA . LYS A 1 79 ? -19.668 -2.307 14.436 1.00 95.12 79 LYS A CA 1
ATOM 616 C C . LYS A 1 79 ? -19.392 -3.475 15.389 1.00 95.12 79 LYS A C 1
ATOM 618 O O . LYS A 1 79 ? -20.279 -3.848 16.151 1.00 95.12 79 LYS A O 1
ATOM 623 N N . LYS A 1 80 ? -18.215 -4.100 15.299 1.00 92.56 80 LYS A N 1
ATOM 624 C CA . LYS A 1 80 ? -17.857 -5.329 16.025 1.00 92.56 80 LYS A CA 1
ATOM 625 C C . LYS A 1 80 ? -16.734 -5.117 17.037 1.00 92.56 80 LYS A C 1
ATOM 627 O O . LYS A 1 80 ? -16.747 -5.768 18.077 1.00 92.56 80 LYS A O 1
ATOM 632 N N . ARG A 1 81 ? -15.761 -4.249 16.738 1.00 92.38 81 ARG A N 1
ATOM 633 C CA . ARG A 1 81 ? -14.620 -3.953 17.619 1.00 92.38 81 ARG A CA 1
ATOM 634 C C . ARG A 1 81 ? -14.035 -2.562 17.345 1.00 92.38 81 ARG A C 1
ATOM 636 O O . ARG A 1 81 ? -14.148 -2.080 16.218 1.00 92.38 81 ARG A O 1
ATOM 643 N N . PRO A 1 82 ? -13.353 -1.944 18.323 1.00 93.19 82 PRO A N 1
ATOM 644 C CA . PRO A 1 82 ? -12.565 -0.742 18.082 1.00 93.19 82 PRO A CA 1
ATOM 645 C C . PRO A 1 82 ? -11.426 -1.019 17.096 1.00 93.19 82 PRO A C 1
ATOM 647 O O . PRO A 1 82 ? -10.677 -1.977 17.265 1.00 93.19 82 PRO A O 1
ATOM 650 N N . VAL A 1 83 ? -11.257 -0.146 16.108 1.00 95.19 83 VAL A N 1
ATOM 651 C CA . VAL A 1 83 ? -10.125 -0.166 15.174 1.00 95.19 83 VAL A CA 1
ATOM 652 C C . VAL A 1 83 ? -9.706 1.271 14.904 1.00 95.19 83 VAL A C 1
ATOM 654 O O . VAL A 1 83 ? -10.550 2.124 14.636 1.00 95.19 83 VAL A O 1
ATOM 657 N N . LYS A 1 84 ? -8.410 1.555 15.017 1.00 96.75 84 LYS A N 1
ATOM 658 C CA . LYS A 1 84 ? -7.850 2.851 14.642 1.00 96.75 84 LYS A CA 1
ATOM 659 C C . LYS A 1 84 ? -7.331 2.754 13.218 1.00 96.75 84 LYS A C 1
ATOM 661 O O . LYS A 1 84 ? -6.553 1.863 12.904 1.00 96.75 84 LYS A O 1
ATOM 666 N N . THR A 1 85 ? -7.735 3.674 12.357 1.00 98.25 85 THR A N 1
ATOM 667 C CA . THR A 1 85 ? -7.247 3.759 10.980 1.00 98.25 85 THR A CA 1
ATOM 668 C C . THR A 1 85 ? -6.548 5.090 10.777 1.00 98.25 85 THR A C 1
ATOM 670 O O . THR A 1 85 ? -7.119 6.142 11.044 1.00 98.25 85 THR A O 1
ATOM 673 N N . ILE A 1 86 ? -5.312 5.049 10.300 1.00 98.12 86 ILE A N 1
ATOM 674 C CA . ILE A 1 86 ? -4.519 6.231 9.978 1.00 98.12 86 ILE A CA 1
ATOM 675 C C . ILE A 1 86 ? -4.462 6.351 8.455 1.00 98.12 86 ILE A C 1
ATOM 677 O O . ILE A 1 86 ? -4.025 5.427 7.770 1.00 98.12 86 ILE A O 1
ATOM 681 N N . ILE A 1 87 ? -4.912 7.482 7.921 1.00 98.69 87 ILE A N 1
ATOM 682 C CA . ILE A 1 87 ? -4.874 7.801 6.493 1.00 98.69 87 ILE A CA 1
ATOM 683 C C . ILE A 1 87 ? -3.853 8.918 6.292 1.00 98.69 87 ILE A C 1
ATOM 685 O O . ILE A 1 87 ? -4.101 10.078 6.630 1.00 98.69 87 ILE A O 1
ATOM 689 N N . VAL A 1 88 ? -2.704 8.553 5.722 1.00 98.38 88 VAL A N 1
ATOM 690 C CA . VAL A 1 88 ? -1.594 9.468 5.452 1.00 98.38 88 VAL A CA 1
ATOM 691 C C . VAL A 1 88 ? -1.572 9.878 3.983 1.00 98.38 88 VAL A C 1
ATOM 693 O O . VAL A 1 88 ? -1.548 9.041 3.082 1.00 98.38 88 VAL A O 1
ATOM 696 N N . GLY A 1 89 ? -1.522 11.181 3.733 1.00 97.06 89 GLY A N 1
ATOM 697 C CA . GLY A 1 89 ? -1.461 11.758 2.397 1.00 97.06 89 GLY A CA 1
ATOM 698 C C . GLY A 1 89 ? -2.555 12.784 2.138 1.00 97.06 89 GLY A C 1
ATOM 699 O O . GLY A 1 89 ? -3.376 13.100 2.997 1.00 97.06 89 GLY A O 1
ATOM 700 N N . THR A 1 90 ? -2.529 13.339 0.932 1.00 97.69 90 THR A N 1
ATOM 701 C CA . THR A 1 90 ? -3.458 14.374 0.470 1.00 97.69 90 THR A CA 1
ATOM 702 C C . THR A 1 90 ? -3.895 14.082 -0.959 1.00 97.69 90 THR A C 1
ATOM 704 O O . THR A 1 90 ? -3.312 13.253 -1.669 1.00 97.69 90 THR A O 1
ATOM 707 N N . GLY A 1 91 ? -4.955 14.751 -1.397 1.00 97.81 91 GLY A N 1
AT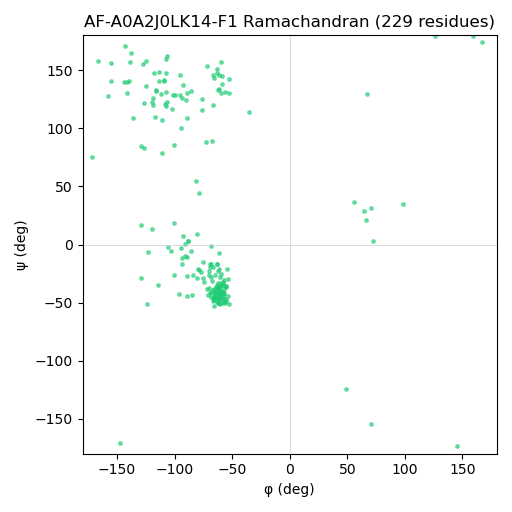OM 708 C CA . GLY A 1 91 ? -5.424 14.657 -2.770 1.00 97.81 91 GLY A CA 1
ATOM 709 C C . GLY A 1 91 ? -6.813 15.245 -2.951 1.00 97.81 91 GLY A C 1
ATOM 710 O O . GLY A 1 91 ? -7.474 15.661 -2.002 1.00 97.81 91 GLY A O 1
ATOM 711 N N . TRP A 1 92 ? -7.261 15.300 -4.199 1.00 98.06 92 TRP A N 1
ATOM 712 C CA . TRP A 1 92 ? -8.495 15.993 -4.561 1.00 98.06 92 TRP A CA 1
ATOM 713 C C . TRP A 1 92 ? -9.765 15.299 -4.033 1.00 98.06 92 TRP A C 1
ATOM 715 O O . TRP A 1 92 ? -10.800 15.954 -3.921 1.00 98.06 92 TRP A O 1
ATOM 725 N N . LYS A 1 93 ? -9.681 14.021 -3.632 1.00 98.00 93 LYS A N 1
ATOM 726 C CA . LYS A 1 93 ? -10.771 13.284 -2.967 1.00 98.00 93 LYS A CA 1
ATOM 727 C C . LYS A 1 93 ? -10.819 13.466 -1.449 1.00 98.00 93 LYS A C 1
ATOM 729 O O . LYS A 1 93 ? -11.770 13.017 -0.822 1.00 98.00 93 LYS A O 1
ATOM 734 N N . GLU A 1 94 ? -9.850 14.147 -0.834 1.00 97.94 94 GLU A N 1
ATOM 735 C CA . GLU A 1 94 ? -9.736 14.243 0.631 1.00 97.94 94 GLU A CA 1
ATOM 736 C C . GLU A 1 94 ? -11.018 14.749 1.316 1.00 97.94 94 GLU A C 1
ATOM 738 O O . GLU A 1 94 ? -11.453 14.178 2.316 1.00 97.94 94 GLU A O 1
ATOM 743 N N . ARG A 1 95 ? -11.658 15.792 0.768 1.00 98.25 95 ARG A N 1
ATOM 744 C CA . ARG A 1 95 ? -12.903 16.346 1.329 1.00 98.25 95 ARG A CA 1
ATOM 745 C C . ARG A 1 95 ? -14.047 15.330 1.298 1.00 98.25 95 ARG A C 1
ATOM 747 O O . ARG A 1 95 ? -14.783 15.211 2.273 1.00 98.25 95 ARG A O 1
ATOM 754 N N . GLU A 1 96 ? -14.193 14.623 0.183 1.00 98.56 96 GLU A N 1
ATOM 755 C CA . GLU A 1 96 ? -15.226 13.603 -0.007 1.00 98.56 96 GLU A CA 1
ATOM 756 C C . GLU A 1 96 ? -15.007 12.426 0.948 1.00 98.56 96 GLU A C 1
ATOM 758 O O . GLU A 1 96 ? -15.935 12.021 1.639 1.00 98.56 96 GLU A O 1
ATOM 763 N N . LEU A 1 97 ? -13.762 11.964 1.084 1.00 98.69 97 LEU A N 1
ATOM 764 C CA . LEU A 1 97 ? -13.385 10.885 2.001 1.00 98.69 97 LEU A CA 1
ATOM 765 C C . LEU A 1 97 ? -13.648 11.254 3.470 1.00 98.69 97 LEU A C 1
ATOM 767 O O . LEU A 1 97 ? -14.219 10.457 4.213 1.00 98.69 97 LEU A O 1
ATOM 771 N N . LYS A 1 98 ? -13.298 12.477 3.890 1.00 98.56 98 LYS A N 1
ATOM 772 C CA . LYS A 1 98 ? -13.617 12.985 5.237 1.00 98.56 98 LYS A CA 1
ATOM 773 C C . LYS A 1 98 ? -15.130 13.066 5.475 1.00 98.56 98 LYS A C 1
ATOM 775 O O . LYS A 1 98 ? -15.599 12.692 6.548 1.00 98.56 98 LYS A O 1
ATOM 780 N N . SER A 1 99 ? -15.902 13.506 4.476 1.00 98.50 99 SER A N 1
ATOM 781 C CA . SER A 1 99 ? -17.370 13.531 4.547 1.00 98.50 99 SER A CA 1
ATOM 782 C C . SER A 1 99 ? -17.965 12.125 4.649 1.00 98.50 99 SER A C 1
ATOM 784 O O . SER A 1 99 ? -18.875 11.912 5.447 1.00 98.50 99 SER A O 1
ATOM 786 N N . LEU A 1 100 ? -17.441 11.164 3.883 1.00 98.62 100 LEU A N 1
ATOM 787 C CA . LEU A 1 100 ? -17.856 9.763 3.931 1.00 98.62 100 LEU A CA 1
ATOM 788 C C . LEU A 1 100 ? -17.618 9.178 5.328 1.00 98.62 100 LEU A C 1
ATOM 790 O O . LEU A 1 100 ? -18.557 8.675 5.943 1.00 98.62 100 LEU A O 1
ATOM 794 N N . ALA A 1 101 ? -16.406 9.338 5.870 1.00 98.56 101 ALA A N 1
ATOM 795 C CA . ALA A 1 101 ? -16.075 8.906 7.228 1.00 98.56 101 ALA A CA 1
ATOM 796 C C . ALA A 1 101 ? -17.004 9.544 8.278 1.00 98.56 101 ALA A C 1
ATOM 798 O O . ALA A 1 101 ? -17.500 8.853 9.167 1.00 98.56 101 ALA A O 1
ATOM 799 N N . GLY A 1 102 ? -17.309 10.841 8.144 1.00 98.31 102 GLY A N 1
ATOM 800 C CA . GLY A 1 102 ? -18.251 11.534 9.023 1.00 98.31 102 GLY A CA 1
ATOM 801 C C . GLY A 1 102 ? -19.681 10.990 8.938 1.00 98.31 102 GLY A C 1
ATOM 802 O O . GLY A 1 102 ? -20.312 10.761 9.967 1.00 98.31 102 GLY A O 1
ATOM 803 N N . SER A 1 103 ? -20.179 10.727 7.726 1.00 98.50 103 SER A N 1
ATOM 804 C CA . SER A 1 103 ? -21.521 10.164 7.508 1.00 98.50 103 SER A CA 1
ATOM 805 C C . SER A 1 103 ? -21.679 8.740 8.054 1.00 98.50 103 SER A C 1
ATOM 807 O O . SER A 1 103 ? -22.781 8.338 8.418 1.00 98.50 103 SER A O 1
ATOM 809 N N . LEU A 1 104 ? -20.571 8.000 8.152 1.00 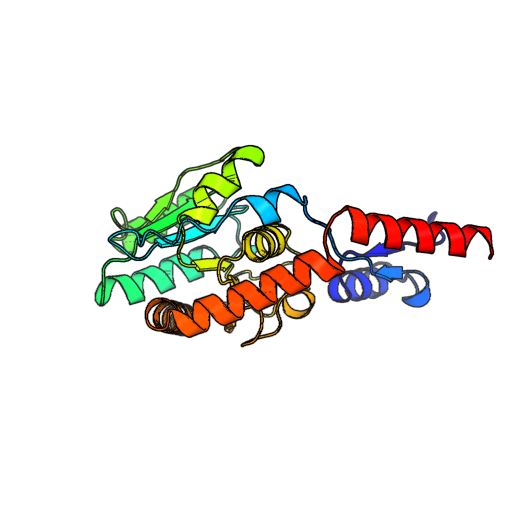98.44 104 LEU A N 1
ATOM 810 C CA . LEU A 1 104 ? -20.509 6.648 8.704 1.00 98.44 104 LEU A CA 1
ATOM 811 C C . LEU A 1 104 ? -20.215 6.626 10.215 1.00 98.44 104 LEU A C 1
ATOM 813 O O . LEU A 1 104 ? -20.130 5.545 10.793 1.00 98.44 104 LEU A O 1
ATOM 817 N N . GLY A 1 105 ? -20.068 7.792 10.859 1.00 97.88 105 GLY A N 1
ATOM 818 C CA . GLY A 1 105 ? -19.799 7.899 12.297 1.00 97.88 105 GLY A CA 1
ATOM 819 C C . GLY A 1 105 ? -18.391 7.454 12.702 1.00 97.88 105 GLY A C 1
ATOM 820 O O . GLY A 1 105 ? -18.202 6.919 13.789 1.00 97.88 105 GLY A O 1
ATOM 821 N N . LEU A 1 106 ? -17.403 7.629 11.820 1.00 98.06 106 LEU A N 1
ATOM 822 C CA . LEU A 1 106 ? -16.029 7.154 12.012 1.00 98.06 106 LEU A CA 1
ATOM 823 C C . LEU A 1 106 ? -15.054 8.248 12.467 1.00 98.06 106 LEU A C 1
ATOM 825 O O . LEU A 1 106 ? -13.844 8.062 12.337 1.00 98.06 106 LEU A O 1
ATOM 829 N N . GLN A 1 107 ? -15.540 9.379 12.994 1.00 93.62 107 GLN A N 1
ATOM 830 C CA . GLN A 1 107 ? -14.670 10.506 13.363 1.00 93.62 107 GLN A CA 1
ATOM 831 C C . GLN A 1 107 ? -13.618 10.124 14.417 1.00 93.62 107 GLN A C 1
ATOM 833 O O . GLN A 1 107 ? -12.495 10.610 14.353 1.00 93.62 107 GLN A O 1
ATOM 838 N N . ASP A 1 108 ? -13.960 9.211 15.330 1.00 92.81 108 ASP A N 1
ATOM 839 C CA . ASP A 1 108 ? -13.046 8.732 16.376 1.00 92.81 108 ASP A CA 1
ATOM 840 C C . ASP A 1 108 ? -12.205 7.520 15.936 1.00 92.81 108 ASP A C 1
ATOM 842 O O . ASP A 1 108 ? -11.273 7.112 16.628 1.00 92.81 108 ASP A O 1
ATOM 846 N N . SER A 1 109 ? -12.541 6.913 14.792 1.00 96.06 109 SER A N 1
ATOM 847 C CA . SER A 1 109 ? -11.875 5.709 14.273 1.00 96.06 109 SER A CA 1
ATOM 848 C C . SER A 1 109 ? -10.868 6.011 13.167 1.00 96.06 109 SER A C 1
ATOM 850 O O . SER A 1 109 ? -9.939 5.229 12.979 1.00 96.06 109 SER A O 1
ATOM 852 N N . ILE A 1 110 ? -11.038 7.110 12.424 1.00 98.31 110 ILE A N 1
ATOM 853 C CA . ILE A 1 110 ? -10.183 7.461 11.285 1.00 98.31 110 ILE A CA 1
ATOM 854 C C . ILE A 1 110 ? -9.483 8.796 11.525 1.00 98.31 110 ILE A C 1
ATOM 856 O O . ILE A 1 110 ? -10.123 9.840 11.612 1.00 98.31 110 ILE A O 1
ATOM 860 N N . ASP A 1 111 ? -8.154 8.757 11.532 1.00 97.88 111 ASP A N 1
ATOM 861 C CA . ASP A 1 111 ? -7.293 9.932 11.596 1.00 97.88 111 ASP A CA 1
ATOM 862 C C . ASP A 1 111 ? -6.719 10.248 10.208 1.00 97.88 111 ASP A C 1
ATOM 864 O O . ASP A 1 111 ? -5.972 9.455 9.630 1.00 97.88 111 ASP A O 1
ATOM 868 N N . PHE A 1 112 ? -7.077 11.411 9.662 1.00 98.38 112 PHE A N 1
ATOM 869 C CA . PHE A 1 112 ? -6.506 11.935 8.422 1.00 98.38 112 PHE A CA 1
ATOM 870 C C . PHE A 1 112 ? -5.356 12.881 8.762 1.00 98.38 112 PHE A C 1
ATOM 872 O O . PHE A 1 112 ? -5.580 14.059 9.047 1.00 98.38 112 PHE A O 1
ATOM 879 N N . THR A 1 113 ? -4.122 12.395 8.657 1.00 97.44 113 THR A N 1
ATOM 880 C CA . THR A 1 113 ? -2.931 13.145 9.095 1.00 97.44 113 THR A CA 1
ATOM 881 C C . THR A 1 113 ? -2.538 14.267 8.133 1.00 97.44 113 THR A C 1
ATOM 883 O O . THR A 1 113 ? -1.710 15.114 8.460 1.00 97.44 113 THR A O 1
ATOM 886 N N . GLY A 1 114 ? -3.076 14.245 6.910 1.00 96.62 114 GLY A N 1
ATOM 887 C CA . GLY A 1 114 ? -2.574 15.049 5.801 1.00 96.62 114 GLY A CA 1
ATOM 888 C C . GLY A 1 114 ? -1.212 14.548 5.316 1.00 96.62 114 GLY A C 1
ATOM 889 O O . GLY A 1 114 ? -0.870 13.372 5.461 1.00 96.62 114 GLY A O 1
ATOM 890 N N . MET A 1 115 ? -0.429 15.441 4.710 1.00 94.19 115 MET A N 1
ATOM 891 C CA . MET A 1 115 ? 0.864 15.089 4.126 1.00 94.19 115 MET A CA 1
ATOM 892 C C . MET A 1 115 ? 1.926 14.901 5.213 1.00 94.19 115 MET A C 1
ATOM 894 O O . MET A 1 115 ? 2.190 15.809 5.997 1.00 94.19 115 MET A O 1
ATOM 898 N N . VAL A 1 116 ? 2.573 13.739 5.204 1.00 94.38 116 VAL A N 1
ATOM 899 C CA . VAL A 1 116 ? 3.749 13.427 6.025 1.00 94.38 116 VAL A CA 1
ATOM 900 C C . VAL A 1 116 ? 4.960 13.360 5.101 1.00 94.38 116 VAL A C 1
ATOM 902 O O . VAL A 1 116 ? 4.854 12.899 3.963 1.00 94.38 116 VAL A O 1
ATOM 905 N N . SER A 1 117 ? 6.102 13.863 5.566 1.00 91.88 117 SER A N 1
ATOM 906 C CA . SER A 1 117 ? 7.342 13.796 4.800 1.00 91.88 117 SER A CA 1
ATOM 907 C C . SER A 1 117 ? 7.796 12.341 4.648 1.00 91.88 117 SER A C 1
ATOM 909 O O . SER A 1 117 ? 7.599 11.516 5.539 1.00 91.88 117 SER A O 1
ATOM 911 N N . HIS A 1 118 ? 8.363 12.005 3.490 1.00 86.62 118 HIS A N 1
ATOM 912 C CA . HIS A 1 118 ? 8.676 10.617 3.149 1.00 86.62 118 HIS A CA 1
ATOM 913 C C . HIS A 1 118 ? 9.655 9.965 4.141 1.00 86.62 118 HIS A C 1
ATOM 915 O O . HIS A 1 118 ? 9.478 8.810 4.499 1.00 86.62 118 HIS A O 1
ATOM 921 N N . ASP A 1 119 ? 10.609 10.728 4.676 1.00 87.19 119 ASP A N 1
ATOM 922 C CA . ASP A 1 119 ? 11.551 10.299 5.719 1.00 87.19 119 ASP A CA 1
ATOM 923 C C . ASP A 1 119 ? 10.877 9.891 7.041 1.00 87.19 119 ASP A C 1
ATOM 925 O O . ASP A 1 119 ? 11.456 9.136 7.816 1.00 87.19 119 ASP A O 1
ATOM 929 N N . LYS A 1 120 ? 9.642 10.346 7.287 1.00 91.31 120 LYS A N 1
ATOM 930 C CA . LYS A 1 120 ? 8.880 10.064 8.512 1.00 91.31 120 LYS A CA 1
ATOM 931 C C . LYS A 1 120 ? 7.794 9.014 8.335 1.00 91.31 120 LYS A C 1
ATOM 933 O O . LYS A 1 120 ? 7.153 8.643 9.315 1.00 91.31 120 LYS A O 1
ATOM 938 N N . ILE A 1 121 ? 7.540 8.534 7.114 1.00 92.62 121 ILE A N 1
ATOM 939 C CA . ILE A 1 121 ? 6.432 7.596 6.881 1.00 92.62 121 ILE A CA 1
ATOM 940 C C . ILE A 1 121 ? 6.635 6.280 7.639 1.00 92.62 121 ILE A C 1
ATOM 942 O O . ILE A 1 121 ? 5.679 5.715 8.172 1.00 92.62 121 ILE A O 1
ATOM 946 N N . SER A 1 122 ? 7.888 5.838 7.767 1.00 93.00 122 SER A N 1
ATOM 947 C CA . SER A 1 122 ? 8.261 4.651 8.533 1.00 93.00 122 SER A CA 1
ATOM 948 C C . SER A 1 122 ? 7.803 4.748 9.989 1.00 93.00 122 SER A C 1
ATOM 950 O O . SER A 1 122 ? 7.267 3.774 10.506 1.00 93.00 122 SER A O 1
ATOM 952 N N . GLU A 1 123 ? 7.879 5.925 10.622 1.00 91.62 123 GLU A N 1
ATOM 953 C CA . GLU A 1 123 ? 7.424 6.155 12.004 1.00 91.62 123 GLU A CA 1
ATOM 954 C C . GLU A 1 123 ? 5.918 5.928 12.207 1.00 91.62 123 GLU A C 1
ATOM 956 O O . GLU A 1 123 ? 5.471 5.708 13.340 1.00 91.62 123 GLU A O 1
ATOM 961 N N . TYR A 1 124 ? 5.128 6.021 11.134 1.00 93.00 124 TYR A N 1
ATOM 962 C CA . TYR A 1 124 ? 3.704 5.696 11.134 1.00 93.00 124 TYR A CA 1
ATOM 963 C C . TYR A 1 124 ? 3.480 4.219 10.816 1.00 93.00 124 TYR A C 1
ATOM 965 O O . TYR A 1 124 ? 2.700 3.560 11.501 1.00 93.00 124 TYR A O 1
ATOM 973 N N . ILE A 1 125 ? 4.185 3.690 9.812 1.00 93.62 125 ILE A N 1
ATOM 974 C CA . ILE A 1 125 ? 4.035 2.301 9.366 1.00 93.62 125 ILE A CA 1
ATOM 975 C C . ILE A 1 125 ? 4.415 1.317 10.480 1.00 93.62 125 ILE A C 1
ATOM 977 O O . ILE A 1 125 ? 3.671 0.372 10.723 1.00 93.62 125 ILE A O 1
ATOM 981 N N . ILE A 1 126 ? 5.514 1.549 11.211 1.00 92.06 126 ILE A N 1
ATOM 982 C CA . ILE A 1 126 ? 5.977 0.634 12.276 1.00 92.06 126 ILE A CA 1
ATOM 983 C C . ILE A 1 126 ? 4.994 0.495 13.448 1.00 92.06 126 ILE A C 1
ATOM 985 O O . ILE A 1 126 ? 5.129 -0.438 14.234 1.00 92.06 126 ILE A O 1
ATOM 989 N N . LYS A 1 127 ? 4.032 1.419 13.568 1.00 89.94 127 LYS A N 1
ATOM 990 C CA . LYS A 1 127 ? 2.982 1.438 14.599 1.00 89.94 127 LYS A CA 1
ATOM 991 C C . LYS A 1 127 ? 1.679 0.784 14.128 1.00 89.94 127 LYS A C 1
ATOM 993 O O . LYS A 1 127 ? 0.711 0.729 14.878 1.00 89.94 127 LYS A O 1
ATOM 998 N N . ALA A 1 128 ? 1.607 0.338 12.876 1.00 93.19 128 ALA A N 1
ATOM 999 C CA . ALA A 1 128 ? 0.417 -0.297 12.332 1.00 93.19 128 ALA A CA 1
ATOM 1000 C C . ALA A 1 128 ? 0.504 -1.824 12.427 1.00 93.19 128 ALA A C 1
ATOM 1002 O O . ALA A 1 128 ? 1.563 -2.422 12.254 1.00 93.19 128 ALA A O 1
ATOM 1003 N N . ASP A 1 129 ? -0.637 -2.466 12.641 1.00 94.31 129 ASP A N 1
ATOM 1004 C CA . ASP A 1 129 ? -0.796 -3.913 12.532 1.00 94.31 129 ASP A CA 1
ATOM 1005 C C . ASP A 1 129 ? -0.975 -4.364 11.080 1.00 94.31 129 ASP A C 1
ATOM 1007 O O . ASP A 1 129 ? -0.626 -5.497 10.753 1.00 94.31 129 ASP A O 1
ATOM 1011 N N . LEU A 1 130 ? -1.536 -3.502 10.221 1.00 96.56 130 LEU A N 1
ATOM 1012 C CA . LEU A 1 130 ? -1.822 -3.783 8.812 1.00 96.56 130 LEU A CA 1
ATOM 1013 C C . LEU A 1 130 ? -1.602 -2.549 7.934 1.00 96.56 130 LEU A C 1
ATOM 1015 O O . LEU A 1 130 ? -2.056 -1.455 8.272 1.00 96.56 130 LEU A O 1
ATOM 1019 N N . CYS A 1 131 ? -1.021 -2.753 6.753 1.00 98.38 131 CYS A N 1
ATOM 1020 C CA . CYS A 1 131 ? -1.074 -1.794 5.652 1.00 98.38 131 CYS A CA 1
ATOM 1021 C C . CYS A 1 131 ? -2.147 -2.221 4.647 1.00 98.38 131 CYS A C 1
ATOM 1023 O O . CYS A 1 131 ? -2.148 -3.363 4.184 1.00 98.38 131 CYS A O 1
ATOM 1025 N N . VAL A 1 132 ? -3.056 -1.314 4.289 1.00 98.81 132 VAL A N 1
ATOM 1026 C CA . VAL A 1 132 ? -4.199 -1.639 3.424 1.00 98.81 132 VAL A CA 1
ATOM 1027 C C . VAL A 1 132 ? -4.262 -0.692 2.231 1.00 98.81 132 VAL A C 1
ATOM 1029 O O . VAL A 1 132 ? -4.378 0.515 2.405 1.00 98.81 132 VAL A O 1
ATOM 1032 N N . PHE A 1 133 ? -4.223 -1.243 1.015 1.00 98.62 133 PHE A N 1
ATOM 1033 C CA . PHE A 1 133 ? -4.221 -0.486 -0.242 1.00 98.62 133 PHE A CA 1
ATOM 1034 C C . PHE A 1 133 ? -5.299 -1.012 -1.205 1.00 98.62 133 PHE A C 1
ATOM 1036 O O . PHE A 1 133 ? -4.991 -1.826 -2.082 1.00 98.62 133 PHE A O 1
ATOM 1043 N N . PRO A 1 134 ? -6.559 -0.561 -1.093 1.00 98.19 134 PRO A N 1
ATOM 1044 C CA . PRO A 1 134 ? -7.696 -1.053 -1.885 1.00 98.19 134 PRO A CA 1
ATOM 1045 C C . PRO A 1 134 ? -7.738 -0.462 -3.310 1.00 98.19 134 PRO A C 1
ATOM 1047 O O . PRO A 1 134 ? -8.777 -0.013 -3.787 1.00 98.19 134 PRO A O 1
ATOM 1050 N N . SER A 1 135 ? -6.593 -0.412 -3.990 1.00 97.81 135 SER A N 1
ATOM 1051 C CA . SER A 1 135 ? -6.429 0.339 -5.237 1.00 97.81 135 SER A CA 1
ATOM 1052 C C . SER A 1 135 ? -7.387 -0.122 -6.339 1.00 97.81 135 SER A C 1
ATOM 1054 O O . SER A 1 135 ? -7.675 -1.307 -6.503 1.00 97.81 135 SER A O 1
ATOM 1056 N N . ARG A 1 136 ? -7.835 0.823 -7.160 1.00 97.75 136 ARG A N 1
ATOM 1057 C CA . ARG A 1 136 ? -8.564 0.545 -8.400 1.00 97.75 136 ARG A CA 1
ATOM 1058 C C . ARG A 1 136 ? -7.645 0.384 -9.604 1.00 97.75 136 ARG A C 1
ATOM 1060 O O . ARG A 1 136 ? -7.982 -0.287 -10.572 1.00 97.75 136 ARG A O 1
ATOM 1067 N N . SER A 1 137 ? -6.480 1.022 -9.550 1.00 95.31 137 SER A N 1
ATOM 1068 C CA . SER A 1 137 ? -5.456 0.948 -10.585 1.00 95.31 137 SER A CA 1
ATOM 1069 C C . SER A 1 137 ? -4.104 1.316 -9.987 1.00 95.31 137 SER A C 1
ATOM 1071 O O . SER A 1 137 ? -3.966 2.394 -9.412 1.00 95.31 137 SER A O 1
ATOM 1073 N N . ASP A 1 138 ? -3.093 0.466 -10.174 1.00 93.06 138 ASP A N 1
ATOM 1074 C CA . ASP A 1 138 ? -1.701 0.808 -9.878 1.00 93.06 138 ASP A CA 1
ATOM 1075 C C . ASP A 1 138 ? -0.717 -0.024 -10.708 1.00 93.06 138 ASP A C 1
ATOM 1077 O O . ASP A 1 138 ? -0.915 -1.215 -10.927 1.00 93.06 138 ASP A O 1
ATOM 1081 N N . ASN A 1 139 ? 0.363 0.597 -11.170 1.00 90.12 139 ASN A N 1
ATOM 1082 C CA . ASN A 1 139 ? 1.353 -0.060 -12.017 1.00 90.12 139 ASN A CA 1
ATOM 1083 C C . ASN A 1 139 ? 2.403 -0.828 -11.214 1.00 90.12 139 ASN A C 1
ATOM 1085 O O . ASN A 1 139 ? 2.778 -1.915 -11.633 1.00 90.12 139 ASN A O 1
ATOM 1089 N N . CYS A 1 140 ? 2.920 -0.245 -10.133 1.00 91.69 140 CYS A N 1
ATOM 1090 C CA . CYS A 1 140 ? 3.962 -0.818 -9.273 1.00 91.69 140 CYS A CA 1
ATOM 1091 C C . CYS A 1 140 ? 4.105 0.100 -8.043 1.00 91.69 140 CYS A C 1
ATOM 1093 O O . CYS A 1 140 ? 5.031 0.922 -7.991 1.00 91.69 140 CYS A O 1
ATOM 1095 N N . PRO A 1 141 ? 3.160 0.038 -7.090 1.00 93.75 141 PRO A N 1
ATOM 1096 C CA . PRO A 1 141 ? 3.083 1.008 -6.004 1.00 93.75 141 PRO A CA 1
ATOM 1097 C C . PRO A 1 141 ? 4.286 0.899 -5.069 1.00 93.75 141 PRO A C 1
ATOM 1099 O O . PRO A 1 141 ? 4.477 -0.119 -4.404 1.00 93.75 141 PRO A O 1
ATOM 1102 N N . LEU A 1 142 ? 5.050 1.990 -4.955 1.00 95.56 142 LEU A N 1
ATOM 1103 C CA . LEU A 1 142 ? 6.134 2.110 -3.974 1.00 95.56 142 LEU A CA 1
ATOM 1104 C C . LEU A 1 142 ? 5.623 1.927 -2.541 1.00 95.56 142 LEU A C 1
ATOM 1106 O O . LEU A 1 142 ? 6.288 1.291 -1.738 1.00 95.56 142 LEU A O 1
ATOM 1110 N N . THR A 1 143 ? 4.397 2.369 -2.250 1.00 96.81 143 THR A N 1
ATOM 1111 C CA . THR A 1 143 ? 3.796 2.243 -0.917 1.00 96.81 143 THR A CA 1
ATOM 1112 C C . THR A 1 143 ? 3.647 0.787 -0.467 1.00 96.81 143 THR A C 1
ATOM 1114 O O . THR A 1 143 ? 3.856 0.471 0.701 1.00 96.81 143 THR A O 1
ATOM 1117 N N . ILE A 1 144 ? 3.351 -0.134 -1.393 1.00 97.81 144 ILE A N 1
ATOM 1118 C CA . ILE A 1 144 ? 3.331 -1.571 -1.090 1.00 97.81 144 ILE A CA 1
ATOM 1119 C C . ILE A 1 144 ? 4.750 -2.068 -0.810 1.00 97.81 144 ILE A C 1
ATOM 1121 O O . ILE A 1 144 ? 4.957 -2.763 0.180 1.00 97.81 144 ILE A O 1
ATOM 1125 N N . LEU A 1 145 ? 5.732 -1.686 -1.634 1.00 96.81 145 LEU A N 1
ATOM 1126 C CA . LEU A 1 145 ? 7.128 -2.088 -1.433 1.00 96.81 145 LEU A CA 1
ATOM 1127 C C . LEU A 1 145 ? 7.689 -1.592 -0.097 1.00 96.81 145 LEU A C 1
ATOM 1129 O O . LEU A 1 145 ? 8.360 -2.351 0.592 1.00 96.81 145 LEU A O 1
ATOM 1133 N N . GLU A 1 146 ? 7.383 -0.355 0.288 1.00 96.62 146 GLU A N 1
ATOM 1134 C CA . GLU A 1 146 ? 7.788 0.247 1.562 1.00 96.62 146 GLU A CA 1
ATOM 1135 C C . GLU A 1 146 ? 7.195 -0.520 2.754 1.00 96.62 146 GLU A C 1
ATOM 1137 O O . GLU A 1 146 ? 7.924 -0.896 3.674 1.00 96.62 146 GLU A O 1
ATOM 1142 N N . ALA A 1 147 ? 5.896 -0.840 2.710 1.00 96.75 147 ALA A N 1
ATOM 1143 C CA . ALA A 1 147 ? 5.239 -1.643 3.742 1.00 96.75 147 ALA A CA 1
ATOM 1144 C C . ALA A 1 147 ? 5.838 -3.060 3.849 1.00 96.75 147 ALA A C 1
ATOM 1146 O O . ALA A 1 147 ? 6.128 -3.541 4.950 1.00 96.75 147 ALA A O 1
ATOM 1147 N N . MET A 1 148 ? 6.082 -3.705 2.703 1.00 97.06 148 MET A N 1
ATOM 1148 C CA . MET A 1 148 ? 6.726 -5.018 2.633 1.00 97.06 148 MET A CA 1
ATOM 1149 C C . MET A 1 148 ? 8.164 -4.979 3.171 1.00 97.06 148 MET A C 1
ATOM 1151 O O . MET A 1 148 ? 8.558 -5.892 3.891 1.00 97.06 148 MET A O 1
ATOM 1155 N N . ALA A 1 149 ? 8.936 -3.931 2.862 1.00 96.19 149 ALA A N 1
ATOM 1156 C CA . ALA A 1 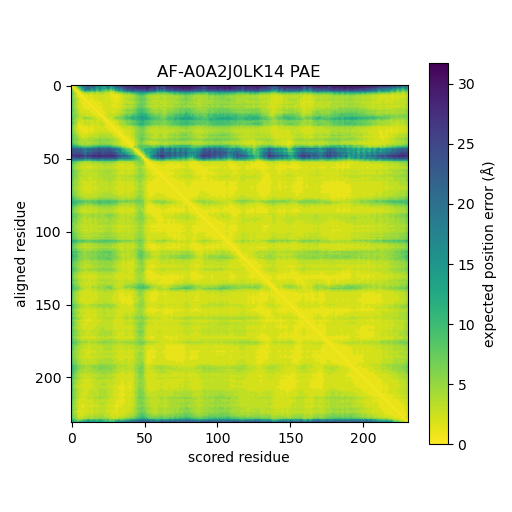149 ? 10.312 -3.752 3.329 1.00 96.19 149 ALA A CA 1
ATOM 1157 C C . ALA A 1 149 ? 10.385 -3.633 4.856 1.00 96.19 149 ALA A C 1
ATOM 1159 O O . ALA A 1 149 ? 11.184 -4.309 5.509 1.00 96.19 149 ALA A O 1
ATOM 1160 N N . ILE A 1 150 ? 9.505 -2.817 5.439 1.00 95.44 150 ILE A N 1
ATOM 1161 C CA . ILE A 1 150 ? 9.421 -2.659 6.894 1.00 95.44 150 ILE A CA 1
ATOM 1162 C C . ILE A 1 150 ? 9.023 -3.992 7.546 1.00 95.44 150 ILE A C 1
ATOM 1164 O O . ILE A 1 150 ? 9.586 -4.377 8.578 1.00 95.44 150 ILE A O 1
ATOM 1168 N N . GLY A 1 151 ? 8.145 -4.748 6.882 1.00 94.44 151 GLY A N 1
ATOM 1169 C CA . GLY A 1 151 ? 7.646 -6.041 7.340 1.00 94.44 151 GLY A CA 1
ATOM 1170 C C . GLY A 1 151 ? 6.284 -5.930 8.017 1.00 94.44 151 GLY A C 1
ATOM 1171 O O . GLY A 1 151 ? 6.017 -6.661 8.970 1.00 94.44 151 GLY A O 1
ATOM 1172 N N . ILE A 1 152 ? 5.424 -5.025 7.546 1.00 94.44 152 ILE A N 1
ATOM 1173 C CA . ILE A 1 152 ? 4.018 -4.960 7.963 1.00 94.44 152 ILE A CA 1
ATOM 1174 C C . ILE A 1 152 ? 3.172 -5.782 6.982 1.00 94.44 152 ILE A C 1
ATOM 1176 O O . ILE A 1 152 ? 3.404 -5.692 5.772 1.00 94.44 152 ILE A O 1
ATOM 1180 N N . PRO A 1 153 ? 2.196 -6.583 7.450 1.00 95.50 153 PRO A N 1
ATOM 1181 C CA . PRO A 1 153 ? 1.331 -7.341 6.558 1.00 95.50 153 PRO A CA 1
ATOM 1182 C C . PRO A 1 153 ? 0.540 -6.404 5.643 1.00 95.50 153 PRO A C 1
ATOM 1184 O O . PRO A 1 153 ? -0.054 -5.424 6.100 1.00 95.50 153 PRO A O 1
ATOM 1187 N N . VAL A 1 154 ? 0.512 -6.731 4.351 1.00 98.25 154 VAL A N 1
ATOM 1188 C CA . VAL A 1 154 ? -0.165 -5.931 3.326 1.00 98.25 154 VAL A CA 1
ATOM 1189 C C . VAL A 1 154 ? -1.436 -6.624 2.850 1.00 98.25 154 VAL A C 1
ATOM 1191 O O . VAL A 1 154 ? -1.405 -7.795 2.464 1.00 98.25 154 VAL A O 1
ATOM 1194 N N . ILE A 1 155 ? -2.538 -5.875 2.810 1.00 98.81 155 ILE A N 1
ATOM 1195 C CA . ILE A 1 155 ? -3.764 -6.243 2.096 1.00 98.81 155 ILE A CA 1
ATOM 1196 C C . ILE A 1 155 ? -3.933 -5.290 0.915 1.00 98.81 155 ILE A C 1
ATOM 1198 O O . ILE A 1 155 ? -3.865 -4.071 1.073 1.00 98.81 155 ILE A O 1
ATOM 1202 N N . SER A 1 156 ? -4.162 -5.824 -0.280 1.00 98.62 156 SER A N 1
ATOM 1203 C CA . SER A 1 156 ? -4.389 -5.013 -1.478 1.00 98.62 156 SER A CA 1
ATOM 1204 C C . SER A 1 156 ? -5.346 -5.692 -2.460 1.00 98.62 156 SER A C 1
ATOM 1206 O O . SER A 1 156 ? -5.983 -6.689 -2.130 1.00 98.62 156 SER A O 1
ATOM 1208 N N . THR A 1 157 ? -5.480 -5.140 -3.660 1.00 98.44 157 THR A N 1
ATOM 1209 C CA . THR A 1 157 ? -6.341 -5.630 -4.743 1.00 98.44 157 THR A CA 1
ATOM 1210 C C . THR A 1 157 ? -5.484 -6.105 -5.922 1.00 98.44 157 THR A C 1
ATOM 1212 O O . THR A 1 157 ? -4.400 -5.566 -6.154 1.00 98.44 157 THR A O 1
ATOM 1215 N N . PRO A 1 158 ? -5.919 -7.111 -6.702 1.00 97.56 158 PRO A N 1
ATOM 1216 C CA . PRO A 1 158 ? -5.128 -7.670 -7.796 1.00 97.56 158 PRO A CA 1
ATOM 1217 C C . PRO A 1 158 ? -5.234 -6.822 -9.078 1.00 97.56 158 PRO A C 1
ATOM 1219 O O . PRO A 1 158 ? -5.617 -7.329 -10.131 1.00 97.56 158 PRO A O 1
ATOM 1222 N N . VAL A 1 159 ? -4.931 -5.524 -8.995 1.00 97.00 159 VAL A N 1
ATOM 1223 C CA . VAL A 1 159 ? -5.011 -4.585 -10.128 1.00 97.00 159 VAL A CA 1
ATOM 1224 C C . VAL A 1 159 ? -3.629 -4.180 -10.631 1.00 97.00 159 VAL A C 1
ATOM 1226 O O . VAL A 1 159 ? -2.673 -4.075 -9.865 1.00 97.00 159 VAL A O 1
ATOM 1229 N N . GLY A 1 160 ? -3.540 -3.931 -11.938 1.00 95.31 160 GLY A N 1
ATOM 1230 C CA . GLY A 1 160 ? -2.306 -3.546 -12.617 1.00 95.31 160 GLY A CA 1
ATOM 1231 C C . GLY A 1 160 ? -1.124 -4.459 -12.277 1.00 95.31 160 GLY A C 1
ATOM 1232 O O . GLY A 1 160 ? -1.229 -5.667 -12.466 1.00 95.31 160 GLY A O 1
ATOM 1233 N N . GLY A 1 161 ? -0.012 -3.899 -11.795 1.00 96.00 161 GLY A N 1
ATOM 1234 C CA . GLY A 1 161 ? 1.183 -4.682 -11.437 1.00 96.00 161 GLY A CA 1
ATOM 1235 C C . GLY A 1 161 ? 1.256 -5.121 -9.972 1.00 96.00 161 GLY A C 1
ATOM 1236 O O . GLY A 1 161 ? 2.268 -5.675 -9.557 1.00 96.00 161 GLY A O 1
ATOM 1237 N N . ILE A 1 162 ? 0.211 -4.909 -9.163 1.00 97.56 162 ILE A N 1
ATOM 1238 C CA . ILE A 1 162 ? 0.191 -5.361 -7.758 1.00 97.56 162 ILE A CA 1
ATOM 1239 C C . ILE A 1 162 ? 0.395 -6.886 -7.621 1.00 97.56 162 ILE A C 1
ATOM 1241 O O . ILE A 1 162 ? 1.167 -7.288 -6.745 1.00 97.56 162 ILE A O 1
ATOM 1245 N N . PRO A 1 163 ? -0.196 -7.755 -8.474 1.00 97.00 163 PRO A N 1
ATOM 1246 C CA . PRO A 1 163 ? 0.057 -9.200 -8.425 1.00 97.00 163 PRO A CA 1
ATOM 1247 C C . PRO A 1 163 ? 1.508 -9.613 -8.713 1.00 97.00 163 PRO A C 1
ATOM 1249 O O . PRO A 1 163 ? 1.890 -10.738 -8.401 1.00 97.00 163 PRO A O 1
ATOM 1252 N N . GLU A 1 164 ? 2.317 -8.729 -9.304 1.00 95.44 164 GLU A N 1
ATOM 1253 C CA . GLU A 1 164 ? 3.750 -8.964 -9.526 1.00 95.44 164 GLU A CA 1
ATOM 1254 C C . GLU A 1 164 ? 4.570 -8.714 -8.247 1.00 95.44 164 GLU A C 1
ATOM 1256 O O . GLU A 1 164 ? 5.673 -9.239 -8.112 1.00 95.44 164 GLU A O 1
ATOM 1261 N N . LEU A 1 165 ? 4.023 -7.944 -7.295 1.00 96.31 165 LEU A N 1
ATOM 1262 C CA . LEU A 1 165 ? 4.648 -7.638 -6.004 1.00 96.31 165 LEU A CA 1
ATOM 1263 C C . LEU A 1 165 ? 4.166 -8.574 -4.887 1.00 96.31 165 LEU A C 1
ATOM 1265 O O . LEU A 1 165 ? 4.960 -9.034 -4.066 1.00 96.31 165 LEU A O 1
ATOM 1269 N N . ILE A 1 166 ? 2.860 -8.853 -4.842 1.00 97.88 166 ILE A N 1
ATOM 1270 C CA . ILE A 1 166 ? 2.228 -9.630 -3.770 1.00 97.88 166 ILE A CA 1
ATOM 1271 C C . ILE A 1 166 ? 1.828 -11.009 -4.284 1.00 97.88 166 ILE A C 1
ATOM 1273 O O . ILE A 1 166 ? 0.958 -11.151 -5.144 1.00 97.88 166 ILE A O 1
ATOM 1277 N N . ARG A 1 167 ? 2.370 -12.051 -3.648 1.00 98.06 167 ARG A N 1
ATOM 1278 C CA . ARG A 1 167 ? 1.878 -13.418 -3.793 1.00 98.06 167 ARG A CA 1
ATOM 1279 C C . ARG A 1 167 ? 0.795 -13.666 -2.745 1.00 98.06 167 ARG A C 1
ATOM 1281 O O . ARG A 1 167 ? 1.101 -13.784 -1.558 1.00 98.06 167 ARG A O 1
ATOM 1288 N N . ASN A 1 168 ? -0.457 -13.754 -3.198 1.00 98.44 168 ASN A N 1
ATOM 1289 C CA . ASN A 1 168 ? -1.625 -13.912 -2.328 1.00 98.44 168 ASN A CA 1
ATOM 1290 C C . ASN A 1 168 ? -1.480 -15.100 -1.358 1.00 98.44 168 ASN A C 1
ATOM 1292 O O . ASN A 1 168 ? -1.145 -16.208 -1.781 1.00 98.44 168 ASN A O 1
ATOM 1296 N N . GLY A 1 169 ? -1.729 -14.858 -0.071 1.00 97.69 169 GLY A N 1
ATOM 1297 C CA . GLY A 1 169 ? -1.613 -15.841 1.008 1.00 97.69 169 GLY A CA 1
ATOM 1298 C C . GLY A 1 169 ? -0.176 -16.212 1.387 1.00 97.69 169 GLY A C 1
ATOM 1299 O O . GLY A 1 169 ? 0.015 -17.077 2.236 1.00 97.69 169 GLY A O 1
ATOM 1300 N N . TYR A 1 170 ? 0.837 -15.588 0.774 1.00 98.38 170 TYR A N 1
ATOM 1301 C CA . TYR A 1 170 ? 2.247 -15.876 1.050 1.00 98.38 170 TYR A CA 1
ATOM 1302 C C . TYR A 1 170 ? 3.042 -14.641 1.478 1.00 98.38 170 TYR A C 1
ATOM 1304 O O . TYR A 1 170 ? 3.705 -14.695 2.507 1.00 98.38 170 TYR A O 1
ATOM 1312 N N . SER A 1 171 ? 2.977 -13.540 0.722 1.00 97.69 171 SER A N 1
ATOM 1313 C CA . SER A 1 171 ? 3.660 -12.266 1.030 1.00 97.69 171 SER A CA 1
ATOM 1314 C C . SER A 1 171 ? 2.691 -11.090 1.215 1.00 97.69 171 SER A C 1
ATOM 1316 O O . SER A 1 171 ? 3.090 -9.931 1.213 1.00 97.69 171 SER A O 1
ATOM 1318 N N . GLY A 1 172 ? 1.402 -11.394 1.352 1.00 98.38 172 GLY A N 1
ATOM 1319 C CA . GLY A 1 172 ? 0.310 -10.444 1.533 1.00 98.38 172 GLY A CA 1
ATOM 1320 C C . GLY A 1 172 ? -1.019 -11.081 1.136 1.00 98.38 172 GLY A C 1
ATOM 1321 O O . GLY A 1 172 ? -1.061 -12.238 0.710 1.00 98.38 172 GLY A O 1
ATOM 1322 N N . VAL A 1 173 ? -2.107 -10.330 1.264 1.00 98.75 173 VAL A N 1
ATOM 1323 C CA . VAL A 1 173 ? -3.457 -10.779 0.900 1.00 98.75 173 VAL A CA 1
ATOM 1324 C C . VAL A 1 173 ? -3.992 -9.917 -0.234 1.00 98.75 173 VAL A C 1
ATOM 1326 O O . VAL A 1 173 ? -3.925 -8.690 -0.182 1.00 98.75 173 VAL A O 1
ATOM 1329 N N . LEU A 1 174 ? -4.532 -10.563 -1.264 1.00 98.75 174 LEU A N 1
ATOM 1330 C CA . LEU A 1 174 ? -5.223 -9.906 -2.365 1.00 98.75 174 LEU A CA 1
ATOM 1331 C C . LEU A 1 174 ? -6.722 -10.171 -2.250 1.00 98.75 174 LEU A C 1
ATOM 1333 O O . LEU A 1 174 ? -7.165 -11.318 -2.307 1.00 98.75 174 LEU A O 1
ATOM 1337 N N . VAL A 1 175 ? -7.497 -9.099 -2.108 1.00 98.44 175 VAL A N 1
ATOM 1338 C CA . VAL A 1 175 ? -8.962 -9.129 -2.081 1.00 98.44 175 VAL A CA 1
ATOM 1339 C C . VAL A 1 175 ? -9.538 -8.564 -3.370 1.00 98.44 175 VAL A C 1
ATOM 1341 O O . VAL A 1 175 ? -8.881 -7.824 -4.100 1.00 98.44 175 VAL A O 1
ATOM 1344 N N . LYS A 1 176 ? -10.790 -8.908 -3.663 1.00 97.19 176 LYS A N 1
ATOM 1345 C CA . LYS A 1 176 ? -11.495 -8.350 -4.815 1.00 97.19 176 LYS A CA 1
ATOM 1346 C C . LYS A 1 176 ? -11.567 -6.818 -4.702 1.00 97.19 176 LYS A C 1
ATOM 1348 O O . LYS A 1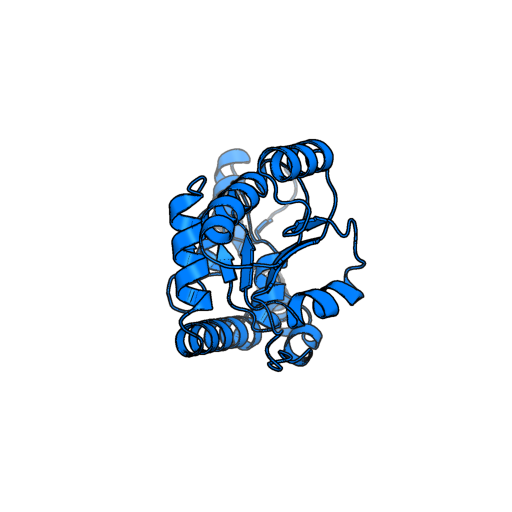 176 ? -11.803 -6.277 -3.626 1.00 97.19 176 LYS A O 1
ATOM 1353 N N . GLN A 1 177 ? -11.349 -6.138 -5.823 1.00 96.25 177 GLN A N 1
ATOM 1354 C CA . GLN A 1 177 ? -11.507 -4.689 -5.937 1.00 96.25 177 GLN A CA 1
ATOM 1355 C C . GLN A 1 177 ? -12.958 -4.267 -5.647 1.00 96.25 177 GLN A C 1
ATOM 1357 O O . GLN A 1 177 ? -13.882 -4.993 -6.013 1.00 96.25 177 GLN A O 1
ATOM 1362 N N . GLU A 1 178 ? -13.132 -3.089 -5.030 1.00 97.06 178 GLU A N 1
ATOM 1363 C CA . GLU A 1 178 ? -14.449 -2.487 -4.739 1.00 97.06 178 GLU A CA 1
ATOM 1364 C C . GLU A 1 178 ? -15.371 -3.404 -3.919 1.00 97.06 178 GLU A C 1
ATOM 1366 O O . GLU A 1 178 ? -16.583 -3.445 -4.113 1.00 97.06 178 GLU A O 1
ATOM 1371 N N . ASP A 1 179 ? -14.782 -4.156 -2.987 1.00 98.44 179 ASP A N 1
ATOM 1372 C CA . ASP A 1 179 ? -15.501 -5.080 -2.113 1.00 98.44 179 ASP A CA 1
ATOM 1373 C C . ASP A 1 179 ? -15.164 -4.791 -0.637 1.00 98.44 179 ASP A C 1
ATOM 1375 O O . ASP A 1 179 ? -14.278 -5.430 -0.056 1.00 98.44 179 ASP A O 1
ATOM 1379 N N . PRO A 1 180 ? -15.844 -3.809 -0.007 1.00 98.62 180 PRO A N 1
ATOM 1380 C CA . PRO A 1 180 ? -15.620 -3.457 1.396 1.00 98.62 180 PRO A CA 1
ATOM 1381 C C . PRO A 1 180 ? -15.843 -4.634 2.347 1.00 98.62 180 PRO A C 1
ATOM 1383 O O . PRO A 1 180 ? -15.164 -4.753 3.366 1.00 98.62 180 PRO A O 1
ATOM 1386 N N . GLN A 1 181 ? -16.772 -5.530 2.003 1.00 98.56 181 GLN A N 1
ATOM 1387 C CA . GLN A 1 181 ? -17.074 -6.714 2.793 1.00 98.56 181 GLN A CA 1
ATOM 1388 C C . GLN A 1 181 ? -15.870 -7.661 2.807 1.00 98.56 181 GLN A C 1
ATOM 1390 O O . GLN A 1 181 ? -15.367 -7.982 3.885 1.00 98.56 181 GLN A O 1
ATOM 1395 N N . LYS A 1 182 ? -15.339 -8.036 1.636 1.00 98.50 182 LYS A N 1
ATOM 1396 C CA . LYS A 1 182 ? -14.143 -8.890 1.544 1.00 98.50 182 LYS A CA 1
ATOM 1397 C C . LYS A 1 182 ? -12.903 -8.234 2.131 1.00 98.50 182 LYS A C 1
ATOM 1399 O O . LYS A 1 182 ? -12.100 -8.921 2.761 1.00 98.50 182 LYS A O 1
ATOM 1404 N N . LEU A 1 183 ? -12.758 -6.922 1.957 1.00 98.81 183 LEU A N 1
ATOM 1405 C CA . LEU A 1 183 ? -11.667 -6.176 2.568 1.00 98.81 183 LEU A CA 1
ATOM 1406 C C . LEU A 1 183 ? -11.750 -6.239 4.100 1.00 98.81 183 LEU A C 1
ATOM 1408 O O . LEU A 1 183 ? -10.758 -6.569 4.746 1.00 98.81 183 LEU A O 1
ATOM 1412 N N . SER A 1 184 ? -12.938 -6.020 4.674 1.00 98.62 184 SER A N 1
ATOM 1413 C CA . SER A 1 184 ? -13.151 -6.098 6.125 1.00 98.62 184 SER A CA 1
ATOM 1414 C C . SER A 1 184 ? -12.906 -7.503 6.687 1.00 98.62 184 SER A C 1
ATOM 1416 O O . SER A 1 184 ? -12.300 -7.641 7.747 1.00 98.62 184 SER A O 1
ATOM 1418 N N . GLU A 1 185 ? -13.316 -8.549 5.964 1.00 98.38 185 GLU A N 1
ATOM 1419 C CA . GLU A 1 185 ? -13.084 -9.949 6.337 1.00 98.38 185 GLU A CA 1
ATOM 1420 C C . GLU A 1 185 ? -11.586 -10.270 6.384 1.00 98.38 185 GLU A C 1
ATOM 1422 O O . GLU A 1 185 ? -11.117 -10.828 7.372 1.00 98.38 185 GLU A O 1
ATOM 1427 N N . ALA A 1 186 ? -10.825 -9.862 5.363 1.00 98.50 186 ALA A N 1
ATOM 1428 C CA . ALA A 1 186 ? -9.377 -10.059 5.325 1.00 98.50 186 ALA A CA 1
ATOM 1429 C C . ALA A 1 186 ? -8.645 -9.265 6.419 1.00 98.50 186 ALA A C 1
ATOM 1431 O O . ALA A 1 186 ? -7.687 -9.761 7.009 1.00 98.50 186 ALA A O 1
ATOM 1432 N N . MET A 1 187 ? -9.099 -8.040 6.706 1.00 98.31 187 MET A N 1
ATOM 1433 C CA . MET A 1 187 ? -8.561 -7.238 7.804 1.00 98.31 187 MET A CA 1
ATOM 1434 C C . MET A 1 187 ? -8.789 -7.934 9.147 1.00 98.31 187 MET A C 1
ATOM 1436 O O . MET A 1 187 ? -7.835 -8.105 9.897 1.00 98.31 187 MET A O 1
ATOM 1440 N N . ILE A 1 188 ? -10.017 -8.376 9.438 1.00 97.44 188 ILE A N 1
ATOM 1441 C CA . ILE A 1 188 ? -10.339 -9.084 10.687 1.00 97.44 188 ILE A CA 1
ATOM 1442 C C . ILE A 1 188 ? -9.528 -10.377 10.808 1.00 97.44 188 ILE A C 1
ATOM 1444 O O . ILE A 1 188 ? -8.921 -10.602 11.851 1.00 97.44 188 ILE A O 1
ATOM 1448 N N . ASP A 1 189 ? -9.457 -11.184 9.744 1.00 97.38 189 ASP A N 1
ATOM 1449 C CA . ASP A 1 189 ? -8.699 -12.438 9.751 1.00 97.38 189 ASP A CA 1
ATOM 1450 C C . ASP A 1 189 ? -7.235 -12.218 10.147 1.00 97.38 189 ASP A C 1
ATOM 1452 O O . ASP A 1 189 ? -6.716 -12.895 11.035 1.00 97.38 189 ASP A O 1
ATOM 1456 N N . LEU A 1 190 ? -6.575 -11.222 9.554 1.00 96.31 190 LEU A N 1
ATOM 1457 C CA . LEU A 1 190 ? -5.200 -10.910 9.922 1.00 96.31 190 LEU A CA 1
ATOM 1458 C C . LEU A 1 190 ? -5.097 -10.293 11.321 1.00 96.31 190 LEU A C 1
ATOM 1460 O O . LEU A 1 190 ? -4.155 -10.611 12.045 1.00 96.31 190 LEU A O 1
ATOM 1464 N N . LEU A 1 191 ? -6.042 -9.443 11.733 1.00 93.88 191 LEU A N 1
ATOM 1465 C CA . LEU A 1 191 ? -6.049 -8.876 13.086 1.00 93.88 191 LEU A CA 1
ATOM 1466 C C . LEU A 1 191 ? -6.152 -9.956 14.175 1.00 93.88 191 LEU A C 1
ATOM 1468 O O . LEU A 1 191 ? -5.496 -9.837 15.212 1.00 93.88 191 LEU A O 1
ATOM 1472 N N . ASP A 1 192 ? -6.897 -11.029 13.913 1.00 94.94 192 ASP A N 1
ATOM 1473 C CA . ASP A 1 192 ? -7.105 -12.132 14.854 1.00 94.94 192 ASP A CA 1
ATOM 1474 C C . ASP A 1 192 ? -5.978 -13.181 14.824 1.00 94.94 192 ASP A C 1
ATOM 1476 O O . ASP A 1 192 ? -5.689 -13.818 15.842 1.00 94.94 192 ASP A O 1
ATOM 1480 N N . HIS A 1 193 ? -5.268 -13.328 13.700 1.00 94.81 193 HIS A N 1
ATOM 1481 C CA . HIS A 1 193 ? -4.241 -14.359 13.517 1.00 94.81 193 HIS A CA 1
ATOM 1482 C C . HIS A 1 193 ? -2.821 -13.781 13.446 1.00 94.81 193 HIS A C 1
ATOM 1484 O O . HIS A 1 193 ? -2.188 -13.705 12.390 1.00 94.81 193 HIS A O 1
ATOM 1490 N N . ALA A 1 194 ? -2.258 -13.453 14.613 1.00 90.75 194 ALA A N 1
ATOM 1491 C CA . ALA A 1 194 ? -0.913 -12.876 14.722 1.00 90.75 194 ALA A CA 1
ATOM 1492 C C . ALA A 1 194 ? 0.201 -13.719 14.063 1.00 90.75 194 ALA A C 1
ATOM 1494 O O . ALA A 1 194 ? 1.120 -13.151 13.478 1.00 90.75 194 ALA A O 1
ATOM 1495 N N . GLN A 1 195 ? 0.108 -15.052 14.117 1.00 92.81 195 GLN A N 1
ATOM 1496 C CA . GLN A 1 195 ? 1.074 -15.943 13.458 1.00 92.81 195 GLN A CA 1
ATOM 1497 C C . GLN A 1 195 ? 1.012 -15.830 11.930 1.00 92.81 195 GLN A C 1
ATOM 1499 O O . GLN A 1 195 ? 2.049 -15.824 11.270 1.00 92.81 195 GLN A O 1
ATOM 1504 N N . ASN A 1 196 ? -0.196 -15.699 11.369 1.00 94.56 196 ASN A N 1
ATOM 1505 C CA . ASN A 1 196 ? -0.379 -15.519 9.933 1.00 94.56 196 ASN A CA 1
ATOM 1506 C C . ASN A 1 196 ? 0.210 -14.173 9.487 1.00 94.56 196 ASN A C 1
ATOM 1508 O O . ASN A 1 196 ? 0.987 -14.123 8.537 1.00 94.56 196 ASN A O 1
ATOM 1512 N N . ARG A 1 197 ? -0.055 -13.094 10.242 1.00 93.19 197 ARG A N 1
ATOM 1513 C CA . ARG A 1 197 ? 0.581 -11.784 10.013 1.00 93.19 197 ARG A CA 1
ATOM 1514 C C . ARG A 1 197 ? 2.101 -11.886 9.969 1.00 93.19 197 ARG A C 1
ATOM 1516 O O . ARG A 1 197 ? 2.712 -11.427 9.012 1.00 93.19 197 ARG A O 1
ATOM 1523 N N . GLU A 1 198 ? 2.703 -12.517 10.974 1.00 92.94 198 GLU A N 1
ATOM 1524 C CA . GLU A 1 198 ? 4.157 -12.662 11.060 1.00 92.94 198 GLU A CA 1
ATOM 1525 C C . GLU A 1 198 ? 4.737 -13.445 9.875 1.00 92.94 198 GLU A C 1
ATOM 1527 O O . GLU A 1 198 ? 5.751 -13.036 9.306 1.00 92.94 198 GLU A O 1
ATOM 1532 N N . LEU A 1 199 ? 4.078 -14.529 9.460 1.00 96.50 199 LEU A N 1
ATOM 1533 C CA . LEU A 1 199 ? 4.493 -15.311 8.299 1.00 96.50 199 LEU A CA 1
ATOM 1534 C C . LEU A 1 199 ? 4.470 -14.470 7.013 1.00 96.50 199 LEU A C 1
ATOM 1536 O O . LEU A 1 199 ? 5.470 -14.431 6.291 1.00 96.50 199 LEU A O 1
ATOM 1540 N N . LEU A 1 200 ? 3.359 -13.774 6.747 1.00 97.44 200 LEU A N 1
ATOM 1541 C CA . LEU A 1 200 ? 3.205 -12.925 5.562 1.00 97.44 200 LEU A CA 1
ATOM 1542 C C . LEU A 1 200 ? 4.241 -11.796 5.541 1.00 97.44 200 LEU A C 1
ATOM 1544 O O . LEU A 1 200 ? 4.905 -11.589 4.525 1.00 97.44 200 LEU A O 1
ATOM 1548 N N . SER A 1 201 ? 4.421 -11.114 6.674 1.00 95.31 201 SER A N 1
ATOM 1549 C CA . SER A 1 201 ? 5.414 -10.054 6.861 1.00 95.31 201 SER A CA 1
ATOM 1550 C C . SER A 1 201 ? 6.836 -10.519 6.576 1.00 95.31 201 SER A C 1
ATOM 1552 O O . SER A 1 201 ? 7.569 -9.860 5.839 1.00 95.31 201 SER A O 1
ATOM 1554 N N . ASN A 1 202 ? 7.237 -11.661 7.140 1.00 96.00 202 ASN A N 1
ATOM 1555 C CA . ASN A 1 202 ? 8.590 -12.185 6.971 1.00 96.00 202 ASN A CA 1
ATOM 1556 C C . ASN A 1 202 ? 8.860 -12.571 5.514 1.00 96.00 202 ASN A C 1
ATOM 1558 O O . ASN A 1 202 ? 9.921 -12.253 4.976 1.00 96.00 202 ASN A O 1
ATOM 1562 N N . ASN A 1 203 ? 7.888 -13.202 4.851 1.00 98.00 203 ASN A N 1
ATOM 1563 C CA . ASN A 1 203 ? 7.995 -13.554 3.436 1.00 98.00 203 ASN A CA 1
ATOM 1564 C C . ASN A 1 203 ? 8.068 -12.308 2.542 1.00 98.00 203 ASN A C 1
ATOM 1566 O O . ASN A 1 203 ? 8.888 -12.258 1.625 1.00 98.00 203 ASN A O 1
ATOM 1570 N N . ALA A 1 204 ? 7.243 -11.294 2.818 1.00 97.50 204 ALA A N 1
ATOM 1571 C CA . ALA A 1 204 ? 7.246 -10.024 2.099 1.00 97.50 204 ALA A CA 1
ATOM 1572 C C . ALA A 1 204 ? 8.589 -9.297 2.228 1.00 97.50 204 ALA A C 1
ATOM 1574 O O . ALA A 1 204 ? 9.207 -8.941 1.223 1.00 97.50 204 ALA A O 1
ATOM 1575 N N . LYS A 1 205 ? 9.080 -9.157 3.462 1.00 96.62 205 LYS A N 1
ATOM 1576 C CA . LYS A 1 205 ? 10.358 -8.514 3.766 1.00 96.62 205 LYS A CA 1
ATOM 1577 C C . LYS A 1 205 ? 11.531 -9.248 3.136 1.00 96.62 205 LYS A C 1
ATOM 1579 O O . LYS A 1 205 ? 12.405 -8.617 2.543 1.00 96.62 205 LYS A O 1
ATOM 1584 N N . LYS A 1 206 ? 11.527 -10.583 3.201 1.00 97.12 206 LYS A N 1
ATOM 1585 C CA . LYS A 1 206 ? 12.532 -11.416 2.539 1.00 97.12 206 LYS A CA 1
ATOM 1586 C C . LYS A 1 206 ? 12.522 -11.211 1.025 1.00 97.12 206 LYS A C 1
ATOM 1588 O O . LYS A 1 206 ? 13.580 -11.008 0.440 1.00 97.12 206 LYS A O 1
ATOM 1593 N N . TYR A 1 207 ? 11.345 -11.215 0.399 1.00 97.69 207 TYR A N 1
ATOM 1594 C CA . TYR A 1 207 ? 11.229 -10.981 -1.038 1.00 97.69 207 TYR A CA 1
ATOM 1595 C C . TYR A 1 207 ? 11.816 -9.624 -1.445 1.00 97.69 207 TYR A C 1
ATOM 1597 O O . TYR A 1 207 ? 12.606 -9.567 -2.391 1.00 97.69 207 TYR A O 1
ATOM 1605 N N . VAL A 1 208 ? 11.496 -8.556 -0.707 1.00 97.44 208 VAL A N 1
ATOM 1606 C CA . VAL A 1 208 ? 12.052 -7.221 -0.963 1.00 97.44 208 VAL A CA 1
ATOM 1607 C C . VAL A 1 208 ? 13.567 -7.199 -0.765 1.00 97.44 208 VAL A C 1
ATOM 1609 O O . VAL A 1 208 ? 14.283 -6.748 -1.656 1.00 97.44 208 VAL A O 1
ATOM 1612 N N . SER A 1 209 ? 14.067 -7.725 0.354 1.00 96.88 209 SER A N 1
ATOM 1613 C CA . SER A 1 209 ? 15.501 -7.759 0.667 1.00 96.88 209 SER A CA 1
ATOM 1614 C C . SER A 1 209 ? 16.318 -8.511 -0.390 1.00 96.88 209 SER A C 1
ATOM 1616 O O . SER A 1 209 ? 17.380 -8.044 -0.805 1.00 96.88 209 SER A O 1
ATOM 1618 N N . ASP A 1 210 ? 15.801 -9.638 -0.880 1.00 97.00 210 ASP A N 1
ATOM 1619 C CA . ASP A 1 210 ? 16.502 -10.472 -1.855 1.00 97.00 210 ASP A CA 1
ATOM 1620 C C . ASP A 1 210 ? 16.490 -9.863 -3.274 1.00 97.00 210 ASP A C 1
ATOM 1622 O O . ASP A 1 210 ? 17.413 -10.115 -4.053 1.00 97.00 210 ASP A O 1
ATOM 1626 N N . ASN A 1 211 ? 15.464 -9.071 -3.631 1.00 96.25 211 ASN A N 1
ATOM 1627 C CA . ASN A 1 211 ? 15.168 -8.751 -5.039 1.00 96.25 211 ASN A CA 1
ATOM 1628 C C . ASN A 1 211 ? 14.993 -7.265 -5.385 1.00 96.25 211 ASN A C 1
ATOM 1630 O O . ASN A 1 211 ? 15.210 -6.908 -6.551 1.00 96.25 211 ASN A O 1
ATOM 1634 N N . LEU A 1 212 ? 14.535 -6.442 -4.436 1.00 96.62 212 LEU A N 1
ATOM 1635 C CA . LEU A 1 212 ? 13.941 -5.119 -4.682 1.00 96.62 212 LEU A CA 1
ATOM 1636 C C . LEU A 1 212 ? 14.550 -3.997 -3.828 1.00 96.62 212 LEU A C 1
ATOM 1638 O O . LEU A 1 212 ? 13.971 -2.919 -3.732 1.00 96.62 212 LEU A O 1
ATOM 1642 N N . THR A 1 213 ? 15.725 -4.194 -3.231 1.00 96.94 213 THR A N 1
ATOM 1643 C CA . THR A 1 213 ? 16.504 -3.052 -2.727 1.00 96.94 213 THR A CA 1
ATOM 1644 C C . THR A 1 213 ? 17.098 -2.265 -3.894 1.00 96.94 213 THR A C 1
ATOM 1646 O O . THR A 1 213 ? 17.340 -2.827 -4.969 1.00 96.94 213 THR A O 1
ATOM 1649 N N . TRP A 1 214 ? 17.363 -0.971 -3.702 1.00 95.81 214 TRP A N 1
ATOM 1650 C CA . TRP A 1 214 ? 17.997 -0.150 -4.738 1.00 95.81 214 TRP A CA 1
ATOM 1651 C C . TRP A 1 214 ? 19.325 -0.728 -5.230 1.00 95.81 214 TRP A C 1
ATOM 1653 O O . TRP A 1 214 ? 19.551 -0.711 -6.435 1.00 95.81 214 TRP A O 1
ATOM 1663 N N . ASP A 1 215 ? 20.134 -1.339 -4.362 1.00 95.12 215 ASP A N 1
ATOM 1664 C CA . ASP A 1 215 ? 21.374 -2.014 -4.769 1.00 95.12 215 ASP A CA 1
ATOM 1665 C C . ASP A 1 215 ? 21.107 -3.147 -5.770 1.00 95.12 215 ASP A C 1
ATOM 1667 O O . ASP A 1 215 ? 21.756 -3.248 -6.812 1.00 95.12 215 ASP A O 1
ATOM 1671 N N . LYS A 1 216 ? 20.103 -3.992 -5.498 1.00 96.44 216 LYS A N 1
ATOM 1672 C CA . LYS A 1 216 ? 19.723 -5.102 -6.388 1.00 96.44 216 LYS A CA 1
ATOM 1673 C C . LYS A 1 216 ? 19.112 -4.600 -7.690 1.00 96.44 216 LYS A C 1
ATOM 1675 O O . LYS A 1 216 ? 19.382 -5.150 -8.757 1.00 96.44 216 LYS A O 1
ATOM 1680 N N . VAL A 1 217 ? 18.271 -3.572 -7.616 1.00 96.81 217 VAL A N 1
ATOM 1681 C CA . VAL A 1 217 ? 17.607 -2.994 -8.787 1.00 96.81 217 VAL A CA 1
ATOM 1682 C C . VAL A 1 217 ? 18.613 -2.261 -9.676 1.00 96.81 217 VAL A C 1
ATOM 1684 O O . VAL A 1 217 ? 18.592 -2.455 -10.889 1.00 96.81 217 VAL A O 1
ATOM 1687 N N . ALA A 1 218 ? 19.547 -1.502 -9.101 1.00 97.00 218 ALA A N 1
ATOM 1688 C CA . ALA A 1 218 ? 20.603 -0.808 -9.834 1.00 97.00 218 ALA A CA 1
ATOM 1689 C C . ALA A 1 218 ? 21.501 -1.779 -10.615 1.00 97.00 218 ALA A C 1
ATOM 1691 O O . ALA A 1 218 ? 21.829 -1.502 -11.769 1.00 97.00 218 ALA A O 1
ATOM 1692 N N . LEU A 1 219 ? 21.820 -2.949 -10.047 1.00 96.88 219 LEU A N 1
ATOM 1693 C CA . LEU A 1 219 ? 22.543 -4.003 -10.768 1.00 96.88 219 LEU A CA 1
ATOM 1694 C C . LEU A 1 219 ? 21.780 -4.473 -12.016 1.00 96.88 219 LEU A C 1
ATOM 1696 O O . LEU A 1 219 ? 22.373 -4.554 -13.087 1.00 96.88 219 LEU A O 1
ATOM 1700 N N . LYS A 1 220 ? 20.456 -4.670 -11.927 1.00 96.75 220 LYS A N 1
ATOM 1701 C CA . LYS A 1 220 ? 19.619 -5.037 -13.089 1.00 96.75 220 LYS A CA 1
ATOM 1702 C C . LYS A 1 220 ? 19.639 -3.963 -14.182 1.00 96.75 220 LYS A C 1
ATOM 1704 O O . LYS A 1 220 ? 19.619 -4.295 -15.368 1.00 96.75 220 LYS A O 1
ATOM 1709 N N . TYR A 1 221 ? 19.672 -2.683 -13.799 1.00 96.44 221 TYR A N 1
ATOM 1710 C CA . TYR A 1 221 ? 19.854 -1.582 -14.751 1.00 96.44 221 TYR A CA 1
ATOM 1711 C C . TYR A 1 221 ? 21.244 -1.625 -15.397 1.00 96.44 221 TYR A C 1
ATOM 1713 O O . TYR A 1 221 ? 21.331 -1.527 -16.619 1.00 96.44 221 TYR A O 1
ATOM 1721 N N . SER A 1 222 ? 22.307 -1.812 -14.607 1.00 96.56 222 SER A N 1
ATOM 1722 C CA . SER A 1 222 ? 23.687 -1.904 -15.109 1.00 96.56 222 SER A CA 1
ATOM 1723 C C . SER A 1 222 ? 23.848 -3.047 -16.108 1.00 96.56 222 SER A C 1
ATOM 1725 O O . SER A 1 222 ? 24.291 -2.824 -17.230 1.00 96.56 222 SER A O 1
ATOM 1727 N N . GLU A 1 223 ? 23.396 -4.251 -15.749 1.00 96.19 223 GLU A N 1
ATOM 1728 C CA . GLU A 1 223 ? 23.416 -5.432 -16.619 1.00 96.19 223 GLU A CA 1
ATOM 1729 C C . GLU A 1 223 ? 22.659 -5.186 -17.928 1.00 96.19 223 GLU A C 1
ATOM 1731 O O . GLU A 1 223 ? 23.116 -5.568 -19.009 1.00 96.19 223 GLU A O 1
ATOM 1736 N N . PHE A 1 224 ? 21.502 -4.518 -17.854 1.00 95.12 224 PHE A N 1
ATOM 1737 C CA . PHE A 1 224 ? 20.747 -4.173 -19.048 1.00 95.12 224 PHE A CA 1
ATOM 1738 C C . PHE A 1 224 ? 21.512 -3.178 -19.925 1.00 95.12 224 PHE A C 1
ATOM 1740 O O . PHE A 1 224 ? 21.657 -3.427 -21.120 1.00 95.12 224 PHE A O 1
ATOM 1747 N N . TYR A 1 225 ? 22.058 -2.099 -19.365 1.00 94.69 225 TYR A N 1
ATOM 1748 C CA . TYR A 1 225 ? 22.844 -1.133 -20.135 1.00 94.69 225 TYR A CA 1
ATOM 1749 C C . TYR A 1 225 ? 24.096 -1.758 -20.756 1.00 94.69 225 TYR A C 1
ATOM 1751 O O . TYR A 1 225 ? 24.368 -1.522 -21.932 1.00 94.69 225 TYR A O 1
ATOM 1759 N N . GLU A 1 226 ? 24.807 -2.619 -20.030 1.00 95.44 226 GLU A N 1
ATOM 1760 C CA . GLU A 1 226 ? 25.942 -3.370 -20.569 1.00 95.44 226 GLU A CA 1
ATOM 1761 C C . GLU A 1 226 ? 25.540 -4.274 -21.736 1.00 95.44 226 GLU A C 1
ATOM 1763 O O . GLU A 1 226 ? 26.264 -4.353 -22.729 1.00 95.44 226 GLU A O 1
ATOM 1768 N N . SER A 1 227 ? 24.374 -4.925 -21.657 1.00 93.38 227 SER A N 1
ATOM 1769 C CA . SER A 1 227 ? 23.871 -5.759 -22.754 1.00 93.38 227 SER A CA 1
ATOM 1770 C C . SER A 1 227 ? 23.626 -4.956 -24.038 1.00 93.38 227 SER A C 1
ATOM 1772 O O . SER A 1 227 ? 23.869 -5.472 -25.126 1.00 93.38 227 SER A O 1
ATOM 1774 N N . LEU A 1 228 ? 23.229 -3.683 -23.915 1.00 91.69 228 LEU A N 1
ATOM 1775 C CA . LEU A 1 228 ? 22.991 -2.781 -25.047 1.00 91.69 228 LEU A CA 1
ATOM 1776 C C . LEU A 1 228 ? 24.281 -2.232 -25.668 1.00 91.69 228 LEU A C 1
ATOM 1778 O O . LEU A 1 228 ? 24.273 -1.824 -26.825 1.00 91.69 228 LEU A O 1
ATOM 1782 N N . LEU A 1 229 ? 25.381 -2.189 -24.913 1.00 90.81 229 LEU A N 1
ATOM 1783 C CA . LEU A 1 229 ? 26.692 -1.791 -25.439 1.00 90.81 229 LEU A CA 1
ATOM 1784 C C . LEU A 1 229 ? 27.369 -2.920 -26.228 1.00 90.81 229 LEU A C 1
ATOM 1786 O O . LEU A 1 229 ? 28.263 -2.655 -27.027 1.00 90.81 229 LEU A O 1
ATOM 1790 N N . ARG A 1 230 ? 26.965 -4.174 -25.986 1.00 87.06 230 ARG A N 1
ATOM 1791 C CA . ARG A 1 230 ? 27.488 -5.368 -26.671 1.00 87.06 230 ARG A CA 1
ATOM 1792 C C . ARG A 1 230 ? 26.698 -5.742 -27.933 1.00 87.06 230 ARG A C 1
ATOM 1794 O O . ARG A 1 230 ? 27.142 -6.630 -28.657 1.00 87.06 230 ARG A O 1
ATOM 1801 N N . SER A 1 231 ? 25.541 -5.113 -28.163 1.00 74.44 231 SER A N 1
ATOM 1802 C CA . SER A 1 231 ? 24.640 -5.332 -29.309 1.00 74.44 231 SER A CA 1
ATOM 1803 C C . SER A 1 231 ? 24.848 -4.310 -30.418 1.00 74.44 231 SER A C 1
ATOM 1805 O O . SER A 1 231 ? 24.828 -4.714 -31.598 1.00 74.44 231 SER A O 1
#

pLDDT: mean 93.44, std 8.86, range [50.72, 98.81]

=== Feature glossary ===
A reading guide for the features in this record.

Start from the sequence.

  · Sequence gives the chain of amino acids in standard one-letter code (A=alanine, C=cysteine, …, Y=tyrosine), read N→C. It is the only feature that is directly encoded by the gene; all structural features are derived from the folded form of this sequence.

Fold it, and you get atomic coordinates and the backbone conformation that goes with them.

  · Structure coordinates are given as an mmCIF _atom_site loop: one row per atom with element, residue name, chain id, sequence number, and x/y/z position in Å. Only the four main-chain atoms per residue are included here; side chains are omitted to keep the record compact.

  · Backbone dihedral angles. Every residue except chain termini has a φ (preceding-C → N → Cα → C) and a ψ (N → Cα → C → next-N). They are reported in degrees following the IUPAC sign convention. Secondary structure is essentially a statement about which (φ, ψ) basin each residue occupies.

  · Eight-state secondary structure (DSSP): H is the canonical α-helix, G the tighter 3₁₀-helix, I the wider π-helix; E/B are β-structure, T and S are turns and bends, and '-' is everything else. DSSP derives these from the pattern of main-chain N–H···O=C hydrogen bonds, not from the sequence.

  · SS3 is a coarse helix/strand/coil call (letters a/b/c) made by the P-SEA algorithm from inter-Cα distances and dihedrals. It is less detailed than DSSP but needs only Cα positions.

Summarize the fold with a handful of shape descriptors and a per-residue structural alphabet.

  · Radius of gyration (Rg) is the root-mean-square distance of Cα atoms from their centroid — a single number for overall size and compactness. A globular domain of N residues has Rg ≈ 2.2·N^0.38 Å; an extended or disordered chain has a much larger Rg. The Cα contact count is the number of residue pairs whose Cα atoms are within 8 Å and are more than four positions apart in sequence — a standard proxy for tertiary packing density. The bounding box is the smallest axis-aligned box enclosing all Cα atoms.

  · 3Di is Foldseek's structural alphabet. Each residue is assigned one of twenty discrete states based on how its Cα sits relative to its spatial (not sequential) neighbors. Aligning 3Di strings finds structural homologs roughly as well as full 3D superposition, but orders of magnitude faster.

  · Solvent-accessible surface area (SASA) is the area in Å² traced 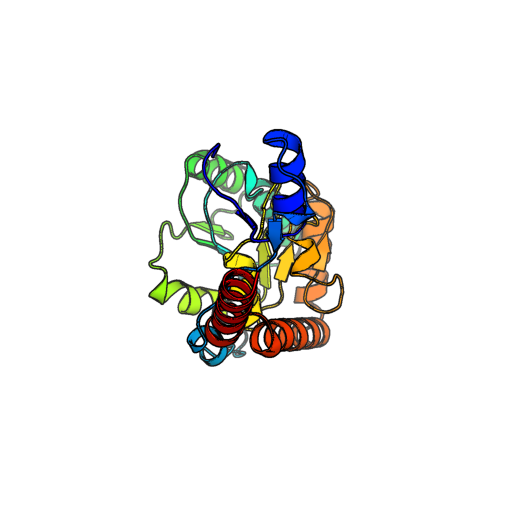out by the centre of a 1.4 Å probe sphere (a water molecule) rolled over the protein's van der Waals surface (Shrake–Rupley / Lee–Richards construction). Buried residues have near-zero SASA; fully exposed residues can exceed 200 Å². The total SASA scales roughly with the number of surface residues.

Ask how reliable the model is.

  · For AlphaFold models, the B-factor field carries pLDDT — the model's own estimate of local accuracy on a 0–100 scale. Regions with pLDDT<50 should be treated as essentially unmodeled; they often correspond to intrinsically disordered segments.

  · For experimental (PDB) structures, the B-factor (temperature factor) quantifies the positional spread of each atom in the crystal — a combination of thermal vibration and static disorder — in units of Å². High B-factors mark flexible loops or poorly resolved regions; low B-factors mark the rigid, well-ordered core.

  · Predicted Aligned Error (PAE) is an AlphaFold confidence matrix: entry (i, j) is the expected error in the position of residue j, in ångströms, when the prediction is superimposed on the true structure at residue i. Low PAE within a block of residues means that block is internally rigid and well-predicted; high PAE between two blocks means their relative placement is uncertain even if each block individually is confident.

Place it in context: what it resembles, what it is annotated as, and how it looks.

  · Structural nearest neighbors (via Foldseek easy-search vs the PDB). Reported per hit: target PDB id, E-value, and alignment TM-score. A TM-score above ~0.5 is the conventional threshold for 'same fold'.

  · Functional annotations link the protein to curated databases. InterPro entries identify conserved domains and families by matching the sequence against member-database signatures (Pfam, PROSITE, CDD, …). Gene Ontology (GO) terms describe molecular function, biological process, and cellular component in a controlled vocabulary. CATH places the structure in a hierarchical fold classification (Class/Architecture/Topology/Homologous-superfamily). The organism is the source species.

  · The contact map is a binary N×N matrix image: pixel (i, j) is dark where Cα_i and Cα_j are within 8 Å and |i−j|>4. Because the |i−j|>4 filter removes local helical contacts, off-diagonal stripes parallel to the main diagonal indicate parallel β-sheets; stripes perpendicular to it indicate antiparallel β-sheets. The Ramachandran plot scatters every residue's (φ, ψ) pair against the sterically allowed regions. The PAE heatmap renders the predicted-aligned-error matrix.

  · Six rendered views show the 3D structure from the faces of a cube — i.e. along ±x, ±y, ±z. Rendering representation is drawn randomly per protein from cartoon (secondary-structure ribbons), sticks (backbone bonds), or molecular surface; coloring is either N→C rainbow (blue at the N-terminus through red at the C-terminus) or one color per chain.